Protein AF-A0A8J2J360-F1 (afdb_monomer)

Organism: Fusarium equiseti (NCBI:txid61235)

pLDDT: mean 73.83, std 20.37, range [26.34, 96.44]

Mean predicted aligned error: 12.18 Å

Radius of gyration: 19.78 Å; Cα contacts (8 Å, |Δi|>4): 308; chains: 1; bounding box: 50×40×50 Å

Solvent-accessible surface area (backbone atoms only — not comparable to full-atom values): 12427 Å² total; per-residue (Å²): 142,83,88,83,85,88,77,90,73,90,79,82,87,67,80,89,63,79,78,67,96,49,100,49,62,45,56,53,56,50,52,52,53,38,46,77,72,60,25,67,74,52,58,74,66,55,47,69,50,73,51,62,37,87,78,56,87,65,94,59,81,82,79,71,68,68,82,52,94,93,57,78,53,65,45,65,71,44,71,40,46,34,42,35,40,37,47,60,96,88,36,51,34,38,37,38,42,38,40,32,37,50,38,91,56,62,66,95,85,59,97,69,64,67,54,32,40,32,28,38,39,34,33,49,70,97,86,44,44,24,25,33,73,35,30,20,92,43,93,87,42,34,86,37,70,44,76,35,71,53,57,71,68,61,20,53,50,49,40,52,52,50,52,70,68,36,90,55,40,66,61,53,48,63,74,63,74,50,63,39,72,39,80,46,71,44,98,87,69,51,75,44,85,42,83,45,54,76,82,74,70,83,124

Structure (mmCIF, N/CA/C/O backbone):
data_AF-A0A8J2J360-F1
#
_entry.id   AF-A0A8J2J360-F1
#
loop_
_atom_site.group_PDB
_atom_site.id
_atom_site.type_symbol
_atom_site.label_atom_id
_atom_site.label_alt_id
_atom_site.label_comp_id
_atom_site.label_asym_id
_atom_site.label_entity_id
_atom_site.label_seq_id
_atom_site.pdbx_PDB_ins_code
_atom_site.Cartn_x
_atom_site.Cartn_y
_atom_site.Cartn_z
_atom_site.occupancy
_atom_site.B_iso_or_equiv
_atom_site.auth_seq_id
_atom_site.auth_comp_id
_atom_site.auth_asym_id
_atom_site.auth_atom_id
_atom_site.pdbx_PDB_model_num
ATOM 1 N N . MET A 1 1 ? 22.406 16.915 11.378 1.00 29.05 1 MET A N 1
ATOM 2 C CA . MET A 1 1 ? 21.643 15.993 12.247 1.00 29.05 1 MET A CA 1
ATOM 3 C C . MET A 1 1 ? 20.169 16.151 11.879 1.00 29.05 1 MET A C 1
ATOM 5 O O . MET A 1 1 ? 19.500 17.008 12.433 1.00 29.05 1 MET A O 1
ATOM 9 N N . MET A 1 2 ? 19.713 15.465 10.826 1.00 26.34 2 MET A N 1
ATOM 10 C CA . MET A 1 2 ? 18.365 15.628 10.254 1.00 26.34 2 MET A CA 1
ATOM 11 C C . MET A 1 2 ? 17.656 14.280 10.306 1.00 26.34 2 MET A C 1
ATOM 13 O O . MET A 1 2 ? 18.056 13.348 9.618 1.00 26.34 2 MET A O 1
ATOM 17 N N . GLY A 1 3 ? 16.645 14.191 11.167 1.00 32.62 3 GLY A N 1
ATOM 18 C CA . GLY A 1 3 ? 15.686 13.096 11.188 1.00 32.62 3 GLY A CA 1
ATOM 19 C C . GLY A 1 3 ? 14.498 13.440 10.296 1.00 32.62 3 GLY A C 1
ATOM 20 O O . GLY A 1 3 ? 13.976 14.551 10.366 1.00 32.62 3 GLY A O 1
ATOM 21 N N . LEU A 1 4 ? 14.082 12.488 9.470 1.00 27.95 4 LEU A N 1
ATOM 22 C CA . LEU A 1 4 ? 12.839 12.523 8.706 1.00 27.95 4 LEU A CA 1
ATOM 23 C C . LEU A 1 4 ? 12.210 11.133 8.824 1.00 27.95 4 LEU A C 1
ATOM 25 O O . LEU A 1 4 ? 12.571 10.217 8.094 1.00 27.95 4 LEU A O 1
ATOM 29 N N . LEU A 1 5 ? 11.304 10.974 9.790 1.00 30.45 5 LEU A N 1
ATOM 30 C CA . LEU A 1 5 ? 10.325 9.891 9.785 1.00 30.45 5 LEU A CA 1
ATOM 31 C C . LEU A 1 5 ? 9.073 10.423 9.084 1.00 30.45 5 LEU A C 1
ATOM 33 O O . LEU A 1 5 ? 8.424 11.346 9.579 1.00 30.45 5 LEU A O 1
ATOM 37 N N . ASN A 1 6 ? 8.763 9.855 7.922 1.00 29.20 6 ASN A N 1
ATOM 38 C CA . ASN A 1 6 ? 7.494 10.056 7.234 1.00 29.20 6 ASN A CA 1
ATOM 39 C C . ASN A 1 6 ? 6.465 9.094 7.831 1.00 29.20 6 ASN A C 1
ATOM 41 O O . ASN A 1 6 ? 6.537 7.892 7.596 1.00 29.20 6 ASN A O 1
ATOM 45 N N . TYR A 1 7 ? 5.501 9.632 8.573 1.00 31.44 7 TYR A N 1
ATOM 46 C CA . TYR A 1 7 ? 4.297 8.910 8.970 1.00 31.44 7 TYR A CA 1
ATOM 47 C C . TYR A 1 7 ? 3.115 9.382 8.131 1.00 31.44 7 TYR A C 1
ATOM 49 O O . TYR A 1 7 ? 2.671 10.524 8.249 1.00 31.44 7 TYR A O 1
ATOM 57 N N . LEU A 1 8 ? 2.594 8.495 7.285 1.00 28.11 8 LEU A N 1
ATOM 58 C CA . LEU A 1 8 ? 1.293 8.660 6.643 1.00 28.11 8 LEU A CA 1
ATOM 59 C C . LEU A 1 8 ? 0.196 8.355 7.674 1.00 28.11 8 LEU A C 1
ATOM 61 O O . LEU A 1 8 ? -0.170 7.206 7.900 1.00 28.11 8 LEU A O 1
ATOM 65 N N . LEU A 1 9 ? -0.309 9.410 8.315 1.00 31.25 9 LEU A N 1
ATOM 66 C CA . LEU A 1 9 ? -1.561 9.395 9.072 1.00 31.25 9 LEU A CA 1
ATOM 67 C C . LEU A 1 9 ? -2.745 9.588 8.115 1.00 31.25 9 LEU A C 1
ATOM 69 O O . LEU A 1 9 ? -2.793 10.564 7.363 1.00 31.25 9 LEU A O 1
ATOM 73 N N . PHE A 1 10 ? -3.738 8.703 8.195 1.00 35.97 10 PHE A N 1
ATOM 74 C CA . PHE A 1 10 ? -5.052 8.940 7.602 1.00 35.97 10 PHE A CA 1
ATOM 75 C C . PHE A 1 10 ? -5.803 9.979 8.443 1.00 35.97 10 PHE A C 1
ATOM 77 O O . PHE A 1 10 ? -6.262 9.690 9.546 1.00 35.97 10 PHE A O 1
ATOM 84 N N . PHE A 1 11 ? -5.921 11.204 7.925 1.00 33.16 11 PHE A N 1
ATOM 85 C CA . PHE A 1 11 ? -6.746 12.257 8.514 1.00 33.16 11 PHE A CA 1
ATOM 86 C C . PHE A 1 11 ? -8.138 12.256 7.896 1.00 33.16 11 PHE A C 1
ATOM 88 O O . PHE A 1 11 ? -8.307 12.597 6.727 1.00 33.16 11 PHE A O 1
ATOM 95 N N . VAL A 1 12 ? -9.147 11.953 8.706 1.00 37.75 12 VAL A N 1
ATOM 96 C CA . VAL A 1 12 ? -10.531 12.309 8.393 1.00 37.75 12 VAL A CA 1
ATOM 97 C C . VAL A 1 12 ? -10.707 13.779 8.767 1.00 37.75 12 VAL A C 1
ATOM 99 O O . VAL A 1 12 ? -10.613 14.154 9.936 1.00 37.75 12 VAL A O 1
ATOM 102 N N . VAL A 1 13 ? -10.907 14.640 7.769 1.00 33.97 13 VAL A N 1
ATOM 103 C CA . VAL A 1 13 ? -11.261 16.047 7.994 1.00 33.97 13 VAL A CA 1
ATOM 104 C C . VAL A 1 13 ? -12.760 16.110 8.277 1.00 33.97 13 VAL A C 1
ATOM 106 O O . VAL A 1 13 ? -13.563 16.338 7.379 1.00 33.97 13 VAL A O 1
ATOM 109 N N . GLY A 1 14 ? -13.135 15.879 9.533 1.00 34.47 14 GLY A N 1
ATOM 110 C CA . GLY A 1 14 ? -14.452 16.244 10.047 1.00 34.47 14 GLY A CA 1
ATOM 111 C C . GLY A 1 14 ? -14.451 17.719 10.446 1.00 34.47 14 GLY A C 1
ATOM 112 O O . GLY A 1 14 ? -13.576 18.164 11.195 1.00 34.47 14 GLY A O 1
ATOM 113 N N . LEU A 1 15 ? -15.412 18.498 9.941 1.00 36.06 15 LEU A N 1
ATOM 114 C CA . LEU A 1 15 ? -15.794 19.766 10.566 1.00 36.06 15 LEU A CA 1
ATOM 115 C C . LEU A 1 15 ? -16.039 19.487 12.053 1.00 36.06 15 LEU A C 1
ATOM 117 O O . LEU A 1 15 ? -16.758 18.551 12.376 1.00 36.06 15 LEU A O 1
ATOM 121 N N . SER A 1 16 ? -15.422 20.278 12.934 1.00 36.62 16 SER A N 1
ATOM 122 C CA . SER A 1 16 ? -15.566 20.184 14.391 1.00 36.62 16 SER A CA 1
ATOM 123 C C . SER A 1 16 ? -17.023 20.409 14.808 1.00 36.62 16 SER A C 1
ATOM 125 O O . SER A 1 16 ? -17.387 21.494 15.261 1.00 36.62 16 SER A O 1
ATOM 127 N N . GLN A 1 17 ? -17.866 19.396 14.666 1.00 39.78 17 GLN A N 1
ATOM 128 C CA . GLN A 1 17 ? -19.087 19.289 15.439 1.00 39.78 17 GLN A CA 1
ATOM 129 C C . GLN A 1 17 ? -18.701 18.670 16.776 1.00 39.78 17 GLN A C 1
ATOM 131 O O . GLN A 1 17 ? -17.919 17.721 16.833 1.00 39.78 17 GLN A O 1
ATOM 136 N N . ALA A 1 18 ? -19.163 19.285 17.864 1.00 40.31 18 ALA A N 1
ATOM 137 C CA . ALA A 1 18 ? -18.935 18.769 19.202 1.00 40.31 18 ALA A CA 1
ATOM 138 C C . ALA A 1 18 ? -19.378 17.302 19.230 1.00 40.31 18 ALA A C 1
ATOM 140 O O . ALA A 1 18 ? -20.548 17.026 18.977 1.00 40.31 18 ALA A O 1
ATOM 141 N N . ILE A 1 19 ? -18.439 16.385 19.495 1.00 48.62 19 ILE A N 1
ATOM 142 C CA . ILE A 1 19 ? -18.747 14.965 19.670 1.00 48.62 19 ILE A CA 1
ATOM 143 C C . ILE A 1 19 ? -19.761 14.918 20.822 1.00 48.62 19 ILE A C 1
ATOM 145 O O . ILE A 1 19 ? -19.393 15.284 21.945 1.00 48.62 19 ILE A O 1
ATOM 149 N N . PRO A 1 20 ? -21.039 14.576 20.572 1.00 43.34 20 PRO A N 1
ATOM 150 C CA . PRO A 1 20 ? -22.030 14.498 21.637 1.00 43.34 20 PRO A CA 1
ATOM 151 C C . PRO A 1 20 ? -21.520 13.492 22.666 1.00 43.34 20 PRO A C 1
ATOM 153 O O . PRO A 1 20 ? -20.870 12.532 22.267 1.00 43.34 20 PRO A O 1
ATOM 156 N N . ASN A 1 21 ? -21.767 13.734 23.962 1.00 46.56 21 ASN A N 1
ATOM 157 C CA . ASN A 1 21 ? -21.312 12.907 25.091 1.00 46.56 21 ASN A CA 1
ATOM 158 C C . ASN A 1 21 ? -21.458 11.400 24.801 1.00 46.56 21 ASN A C 1
ATOM 160 O O . ASN A 1 21 ? -22.480 10.786 25.103 1.00 46.56 21 ASN A O 1
ATOM 164 N N . ALA A 1 22 ? -20.424 10.815 24.206 1.00 53.91 22 ALA A N 1
ATOM 165 C CA . ALA A 1 22 ? -20.366 9.418 23.841 1.00 53.91 22 ALA A CA 1
ATOM 166 C C . ALA A 1 22 ? -19.619 8.703 24.960 1.00 53.91 22 ALA A C 1
ATOM 168 O O . ALA A 1 22 ? -18.540 9.136 25.368 1.00 53.91 22 ALA A O 1
ATOM 169 N N . SER A 1 23 ? -20.174 7.590 25.441 1.00 63.59 23 SER A N 1
ATOM 170 C CA . SER A 1 23 ? -19.530 6.735 26.447 1.00 63.59 23 SER A CA 1
ATOM 171 C C . SER A 1 23 ? -18.140 6.250 26.010 1.00 63.59 23 SER A C 1
ATOM 173 O O . SER A 1 23 ? -17.303 5.956 26.859 1.00 63.59 23 SER A O 1
ATOM 175 N N . ASN A 1 24 ? -17.871 6.229 24.698 1.00 77.12 24 ASN A N 1
ATOM 176 C CA . ASN A 1 24 ? -16.545 6.055 24.115 1.00 77.12 24 ASN A CA 1
ATOM 177 C C . ASN A 1 24 ? -16.341 7.030 22.930 1.00 77.12 24 ASN A C 1
ATOM 179 O O . ASN A 1 24 ? -16.804 6.757 21.818 1.00 77.12 24 ASN A O 1
ATOM 183 N N . PRO A 1 25 ? -15.636 8.159 23.124 1.00 81.75 25 PRO A N 1
ATOM 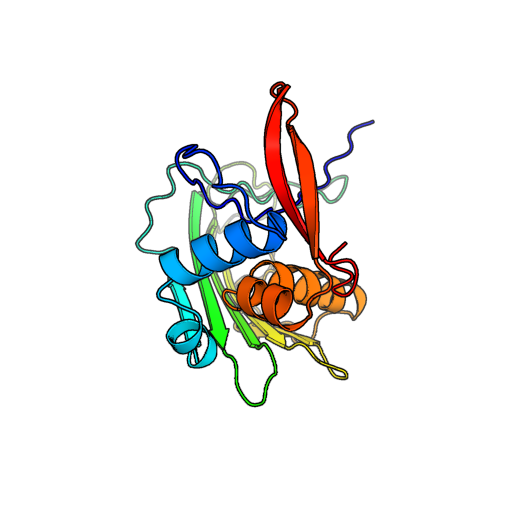184 C CA . PRO A 1 25 ? -15.433 9.153 22.070 1.00 81.75 25 PRO A CA 1
ATOM 185 C C . PRO A 1 25 ? -14.501 8.663 20.946 1.00 81.75 25 PRO A C 1
ATOM 187 O O . PRO A 1 25 ? -14.582 9.178 19.835 1.00 81.75 25 PRO A O 1
ATOM 190 N N . ALA A 1 26 ? -13.654 7.651 21.183 1.00 84.69 26 ALA A N 1
ATOM 191 C CA . ALA A 1 26 ? -12.834 7.040 20.130 1.00 84.69 26 ALA A CA 1
ATOM 192 C C . ALA A 1 26 ? -13.703 6.259 19.138 1.00 84.69 26 ALA A C 1
ATOM 194 O O . ALA A 1 26 ? -13.542 6.377 17.924 1.00 84.69 26 ALA A O 1
ATOM 195 N N . LYS A 1 27 ? -14.661 5.503 19.678 1.00 87.12 27 LYS A N 1
ATOM 196 C CA . LYS A 1 27 ? -15.612 4.719 18.894 1.00 87.12 27 LYS A CA 1
ATOM 197 C C . LYS A 1 27 ? -16.493 5.616 18.030 1.00 87.12 27 LYS A C 1
ATOM 199 O O . LYS A 1 27 ? -16.626 5.352 16.844 1.00 87.12 27 LYS A O 1
ATOM 204 N N . ALA A 1 28 ? -17.003 6.713 18.594 1.00 86.94 28 ALA A N 1
ATOM 205 C CA . ALA A 1 28 ? -17.822 7.671 17.852 1.00 86.94 28 ALA A CA 1
ATOM 206 C C . ALA A 1 28 ? -17.090 8.239 16.620 1.00 86.94 28 ALA A C 1
ATOM 208 O O . ALA A 1 28 ? -17.656 8.273 15.532 1.00 86.94 28 ALA A O 1
ATOM 209 N N . VAL A 1 29 ? -15.812 8.613 16.768 1.00 87.44 29 VAL A N 1
ATOM 210 C CA . VAL A 1 29 ? -14.986 9.115 15.653 1.00 87.44 29 VAL A CA 1
ATOM 211 C C . VAL A 1 29 ? -14.748 8.037 14.589 1.00 87.44 29 VAL A C 1
ATOM 213 O O . VAL A 1 29 ? -14.804 8.331 13.396 1.00 87.44 29 VAL A O 1
ATOM 216 N N . LEU A 1 30 ? -14.493 6.788 14.996 1.00 87.69 30 LEU A N 1
ATOM 217 C CA . LEU A 1 30 ? -14.336 5.668 14.060 1.00 87.69 30 LEU A CA 1
ATOM 218 C C . LEU A 1 30 ? -15.625 5.365 13.296 1.00 87.69 30 LEU A C 1
ATOM 220 O O . LEU A 1 30 ? -15.587 5.190 12.081 1.00 87.69 30 LEU A O 1
ATOM 224 N N . GLU A 1 31 ? -16.759 5.313 13.991 1.00 89.25 31 GLU A N 1
ATOM 225 C CA . GLU A 1 31 ? -18.065 5.060 13.383 1.00 89.25 31 GLU A CA 1
ATOM 226 C C . GLU A 1 31 ? -18.447 6.178 12.411 1.00 89.25 31 GLU A C 1
ATOM 228 O O . GLU A 1 31 ? -18.894 5.892 11.303 1.00 89.25 31 GLU A O 1
ATOM 233 N N . GLU A 1 32 ? -18.207 7.442 12.767 1.00 88.19 32 GLU A N 1
ATOM 234 C CA . GLU A 1 32 ? -18.415 8.581 11.869 1.00 88.19 32 GLU A CA 1
ATOM 235 C C . GLU A 1 32 ? -17.552 8.467 10.605 1.00 88.19 32 GLU A C 1
ATOM 237 O O . GLU A 1 32 ? -18.063 8.606 9.492 1.00 88.19 32 GLU A O 1
ATOM 242 N N . ALA A 1 33 ? -16.265 8.140 10.755 1.00 85.81 33 ALA A N 1
ATOM 243 C CA . ALA A 1 33 ? -15.356 7.937 9.632 1.00 85.81 33 ALA A CA 1
ATOM 244 C C . ALA A 1 33 ? -15.798 6.783 8.719 1.00 85.81 33 ALA A C 1
ATOM 246 O O . ALA A 1 33 ? -15.812 6.925 7.498 1.00 85.81 33 ALA A O 1
ATOM 247 N N . ILE A 1 34 ? -16.190 5.647 9.297 1.00 89.19 34 ILE A N 1
ATOM 248 C CA . ILE A 1 34 ? -16.667 4.479 8.547 1.00 89.19 34 ILE A CA 1
ATOM 249 C C . ILE A 1 34 ? -17.980 4.799 7.829 1.00 89.19 34 ILE A C 1
ATOM 251 O O . ILE A 1 34 ? -18.140 4.449 6.660 1.00 89.19 34 ILE A O 1
ATOM 255 N N . ASN A 1 35 ? -18.897 5.512 8.482 1.00 89.38 35 ASN A N 1
ATOM 256 C CA . ASN A 1 35 ? -20.145 5.962 7.869 1.00 89.38 35 ASN A CA 1
ATOM 257 C C . ASN A 1 35 ? -19.886 6.915 6.696 1.00 89.38 35 ASN A C 1
ATOM 259 O O . ASN A 1 35 ? -20.502 6.757 5.642 1.00 89.38 35 ASN A O 1
ATOM 263 N N . ALA A 1 36 ? -18.929 7.839 6.826 1.00 87.06 36 ALA A N 1
ATOM 264 C CA . ALA A 1 36 ? -18.522 8.733 5.741 1.00 87.06 36 ALA A CA 1
ATOM 265 C C . ALA A 1 36 ? -17.923 7.986 4.533 1.00 87.06 36 ALA A C 1
ATOM 267 O O . ALA A 1 36 ? -18.022 8.462 3.404 1.00 87.06 36 ALA A O 1
ATOM 268 N N . LEU A 1 37 ? -17.340 6.804 4.753 1.00 84.19 37 LEU A N 1
ATOM 269 C CA . LEU A 1 37 ? -16.805 5.929 3.705 1.00 84.19 37 LEU A CA 1
ATOM 270 C C . LEU A 1 37 ? -17.852 4.968 3.105 1.00 84.19 37 LEU A C 1
ATOM 272 O O . LEU A 1 37 ? -17.506 4.141 2.264 1.00 84.19 37 LEU A O 1
ATOM 276 N N . GLY A 1 38 ? -19.124 5.079 3.498 1.00 85.62 38 GLY A N 1
ATOM 277 C CA . GLY A 1 38 ? -20.220 4.250 2.981 1.00 85.62 38 GLY A CA 1
ATOM 278 C C . GLY A 1 38 ? -20.735 3.184 3.953 1.00 85.62 38 GLY A C 1
ATOM 279 O O . GLY A 1 38 ? -21.574 2.371 3.566 1.00 85.62 38 GLY A O 1
ATOM 280 N N . GLY A 1 39 ? -20.274 3.194 5.207 1.00 87.62 39 GLY A N 1
ATOM 281 C CA . GLY A 1 39 ? -20.759 2.334 6.287 1.00 87.62 39 GLY A CA 1
ATOM 282 C C . GLY A 1 39 ? -20.055 0.978 6.380 1.00 87.62 39 GLY A C 1
ATOM 283 O O . GLY A 1 39 ? -19.480 0.472 5.416 1.00 87.62 39 GLY A O 1
ATOM 284 N N . ALA A 1 40 ? -20.120 0.362 7.564 1.00 84.81 40 ALA A N 1
ATOM 285 C CA . ALA A 1 40 ? -19.377 -0.862 7.880 1.00 84.81 40 ALA A CA 1
ATOM 286 C C . ALA A 1 40 ? -19.742 -2.054 6.977 1.00 84.81 40 ALA A C 1
ATOM 288 O O . ALA A 1 40 ? -18.867 -2.834 6.606 1.00 84.81 40 ALA A O 1
ATOM 289 N N . SER A 1 41 ? -21.013 -2.176 6.580 1.00 84.81 41 SER A N 1
ATOM 290 C CA . SER A 1 41 ? -21.474 -3.225 5.663 1.00 84.81 41 SER A CA 1
ATOM 291 C C . SER A 1 41 ? -20.857 -3.087 4.273 1.00 84.81 41 SER A C 1
ATOM 293 O O . SER A 1 41 ? -20.465 -4.085 3.677 1.00 84.81 41 SER A O 1
ATOM 295 N N . THR A 1 42 ? -20.736 -1.864 3.757 1.00 85.56 42 THR A N 1
ATOM 296 C CA . THR A 1 42 ? -20.098 -1.608 2.463 1.00 85.56 42 THR A CA 1
ATOM 297 C C . THR A 1 42 ? -18.608 -1.895 2.549 1.00 85.56 42 THR A C 1
ATOM 299 O O . THR A 1 42 ? -18.099 -2.644 1.722 1.00 85.56 42 THR A O 1
ATOM 302 N N . LEU A 1 43 ? -17.922 -1.377 3.579 1.00 83.75 43 LEU A N 1
ATOM 303 C CA . LEU A 1 43 ? -16.486 -1.608 3.764 1.00 83.75 43 LEU A CA 1
ATOM 304 C C . LEU A 1 43 ? -16.157 -3.095 3.929 1.00 83.75 43 LEU A C 1
ATOM 306 O O . LEU A 1 43 ? -15.199 -3.568 3.332 1.00 83.75 43 LEU A O 1
ATOM 310 N N . GLY A 1 44 ? -16.955 -3.844 4.692 1.00 79.88 44 GLY A N 1
ATOM 311 C CA . GLY A 1 44 ? -16.746 -5.281 4.895 1.00 79.88 44 GLY A CA 1
ATOM 312 C C . GLY A 1 44 ? -16.899 -6.131 3.628 1.00 79.88 44 GLY A C 1
ATOM 313 O O . GLY A 1 44 ? -16.406 -7.252 3.602 1.00 79.88 44 GLY A O 1
ATOM 314 N N . ASN A 1 45 ? -17.544 -5.601 2.585 1.00 85.75 45 ASN A N 1
ATOM 315 C CA . ASN A 1 45 ? -17.787 -6.296 1.319 1.00 85.75 45 ASN A CA 1
ATOM 316 C C . ASN A 1 45 ? -16.867 -5.831 0.179 1.00 85.75 45 ASN A C 1
ATOM 318 O O . ASN A 1 45 ? -17.021 -6.283 -0.957 1.00 85.75 45 ASN A O 1
ATOM 322 N N . ILE A 1 46 ? -15.932 -4.916 0.446 1.00 87.00 46 ILE A N 1
ATOM 323 C CA . ILE A 1 46 ? -14.956 -4.477 -0.551 1.00 87.00 46 ILE A CA 1
ATOM 324 C C . ILE A 1 46 ? -14.019 -5.643 -0.866 1.00 87.00 46 ILE A C 1
ATOM 326 O O . ILE A 1 46 ? -13.288 -6.111 0.003 1.00 87.00 46 ILE A O 1
ATOM 330 N N . GLN A 1 47 ? -14.013 -6.062 -2.129 1.00 89.12 47 GLN A N 1
ATOM 331 C CA . GLN A 1 47 ? -13.068 -7.058 -2.637 1.00 89.12 47 GLN A CA 1
ATOM 332 C C . GLN A 1 47 ? -11.824 -6.389 -3.208 1.00 89.12 47 GLN A C 1
ATOM 334 O O . GLN A 1 47 ? -10.719 -6.793 -2.872 1.00 89.12 47 GLN A O 1
ATOM 339 N N . ASP A 1 48 ? -12.001 -5.312 -3.979 1.00 89.88 48 ASP A N 1
ATOM 340 C CA . ASP A 1 48 ? -10.900 -4.600 -4.620 1.00 89.88 48 ASP A CA 1
ATOM 341 C C . ASP A 1 48 ? -11.091 -3.079 -4.567 1.00 89.88 48 ASP A C 1
ATOM 343 O O . ASP A 1 48 ? -12.205 -2.561 -4.683 1.00 89.88 48 ASP A O 1
ATOM 347 N N . VAL A 1 49 ? -9.986 -2.340 -4.441 1.00 89.25 49 VAL A N 1
ATOM 348 C CA . VAL A 1 49 ? -9.956 -0.869 -4.508 1.00 89.25 49 VAL A CA 1
ATOM 349 C C . VAL A 1 49 ? -8.764 -0.422 -5.331 1.00 89.25 49 VAL A C 1
ATOM 351 O O . VAL A 1 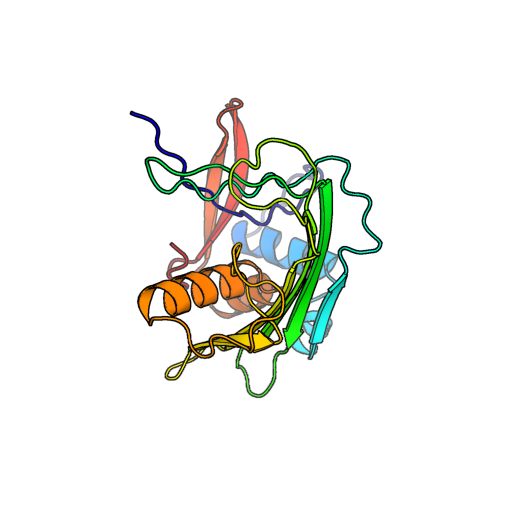49 ? -7.630 -0.717 -4.976 1.00 89.25 49 VAL A O 1
ATOM 354 N N . THR A 1 50 ? -8.991 0.374 -6.376 1.00 88.44 50 THR A N 1
ATOM 355 C CA . THR A 1 50 ? -7.901 0.984 -7.151 1.00 88.44 50 THR A CA 1
ATOM 356 C C . THR A 1 50 ? -7.890 2.501 -7.011 1.00 88.44 50 THR A C 1
ATOM 358 O O . THR A 1 50 ? -8.784 3.197 -7.494 1.00 88.44 50 THR A O 1
ATOM 361 N N . TYR A 1 51 ? -6.804 3.034 -6.459 1.00 84.62 51 TYR A N 1
ATOM 362 C CA . TYR A 1 51 ? -6.459 4.447 -6.536 1.00 84.62 51 TYR A CA 1
ATOM 363 C C . TYR A 1 51 ? -5.727 4.720 -7.851 1.00 84.62 51 TYR A C 1
ATOM 365 O O . TYR A 1 51 ? -4.598 4.271 -8.050 1.00 84.62 51 TYR A O 1
ATOM 373 N N . ARG A 1 52 ? -6.364 5.461 -8.765 1.00 81.62 52 ARG A N 1
ATOM 374 C CA . ARG A 1 52 ? -5.782 5.805 -10.072 1.00 81.62 52 ARG A CA 1
ATOM 375 C C . ARG A 1 52 ? -5.120 7.179 -10.040 1.00 81.62 52 ARG A C 1
ATOM 377 O O . ARG A 1 52 ? -5.812 8.195 -9.996 1.00 81.62 52 ARG A O 1
ATOM 384 N N . GLY A 1 53 ? -3.792 7.221 -10.141 1.00 68.19 53 GLY A N 1
ATOM 385 C CA . GLY A 1 53 ? -3.037 8.476 -10.183 1.00 68.19 53 GLY A CA 1
ATOM 386 C C . GLY A 1 53 ? -3.272 9.288 -11.459 1.00 68.19 53 GLY A C 1
ATOM 387 O O . GLY A 1 53 ? -3.227 10.511 -11.415 1.00 68.19 53 GLY A O 1
ATOM 388 N N . ALA A 1 54 ? -3.609 8.630 -12.576 1.00 62.66 54 ALA A N 1
ATOM 389 C CA . ALA A 1 54 ? -3.728 9.256 -13.901 1.00 62.66 54 ALA A CA 1
ATOM 390 C C . ALA A 1 54 ? -4.804 10.358 -14.012 1.00 62.66 54 ALA A C 1
ATOM 392 O O . ALA A 1 54 ? -4.802 11.118 -14.975 1.00 62.66 54 ALA A O 1
ATOM 393 N N . LYS A 1 55 ? -5.758 10.416 -13.071 1.00 53.84 55 LYS A N 1
ATOM 394 C CA . LYS A 1 55 ? -6.911 11.336 -13.111 1.00 53.84 55 LYS A CA 1
ATOM 395 C C . LYS A 1 55 ? -6.939 12.347 -11.964 1.00 53.84 55 LYS A C 1
ATOM 397 O O . LYS A 1 55 ? -7.798 13.224 -11.958 1.00 53.84 55 LYS A O 1
ATOM 402 N N . ILE A 1 56 ? -6.022 12.240 -11.002 1.00 47.47 56 ILE A N 1
ATOM 403 C CA . ILE A 1 56 ? -5.912 13.190 -9.895 1.00 47.47 56 ILE A CA 1
ATOM 404 C C . ILE A 1 56 ? -4.763 14.127 -10.245 1.00 47.47 56 ILE A C 1
ATOM 406 O O . ILE A 1 56 ? -3.598 13.752 -10.136 1.00 47.47 56 ILE A O 1
ATOM 410 N N . TYR A 1 57 ? -5.093 15.341 -10.685 1.00 35.59 57 TYR A N 1
ATOM 411 C CA . TYR A 1 57 ? -4.116 16.408 -10.877 1.00 35.59 57 TYR A CA 1
ATOM 412 C C . TYR A 1 57 ? -3.376 16.650 -9.553 1.00 35.59 57 TYR A C 1
ATOM 414 O O . TYR A 1 57 ? -3.894 17.295 -8.641 1.00 35.59 57 TYR A O 1
ATOM 422 N N . ARG A 1 58 ? -2.168 16.096 -9.412 1.00 45.44 58 ARG A N 1
ATOM 423 C CA . ARG A 1 58 ? -1.260 16.431 -8.315 1.00 45.44 58 ARG A CA 1
ATOM 424 C C . ARG A 1 58 ? -0.419 17.614 -8.774 1.00 45.44 58 ARG A C 1
ATOM 426 O O . ARG A 1 58 ? 0.485 17.465 -9.583 1.00 45.44 58 ARG A O 1
ATOM 433 N N . SER A 1 59 ? -0.716 18.794 -8.233 1.00 32.25 59 SER A N 1
ATOM 434 C CA . SER A 1 59 ? 0.002 20.049 -8.507 1.00 32.25 59 SER A CA 1
ATOM 435 C C . SER A 1 59 ? 1.433 20.090 -7.955 1.00 32.25 59 SER A C 1
ATOM 437 O O . SER A 1 59 ? 2.130 21.091 -8.112 1.00 32.25 59 SER A O 1
ATOM 439 N N . ARG A 1 60 ? 1.874 19.024 -7.277 1.00 35.62 60 ARG A N 1
ATOM 440 C CA . ARG A 1 60 ? 3.227 18.872 -6.745 1.00 35.62 60 ARG A CA 1
ATOM 441 C C . ARG A 1 60 ? 3.764 17.509 -7.152 1.00 35.62 60 ARG A C 1
ATOM 443 O O . ARG A 1 60 ? 3.160 16.485 -6.833 1.00 35.62 60 ARG A O 1
ATOM 450 N N . SER A 1 61 ? 4.896 17.521 -7.847 1.00 39.75 61 SER A N 1
ATOM 451 C CA . SER A 1 61 ? 5.720 16.344 -8.082 1.00 39.75 61 SER A CA 1
ATOM 452 C C . SER A 1 61 ? 6.096 15.731 -6.735 1.00 39.75 61 SER A C 1
ATOM 454 O O . SER A 1 61 ? 6.553 16.420 -5.822 1.00 39.75 61 SER A O 1
ATOM 456 N N . THR A 1 62 ? 5.888 14.426 -6.588 1.00 43.34 62 THR A N 1
ATOM 457 C CA . THR A 1 62 ? 6.535 13.676 -5.515 1.00 43.34 62 THR A CA 1
ATOM 458 C C . THR A 1 62 ? 7.987 13.534 -5.952 1.00 43.34 62 THR A C 1
ATOM 460 O O . THR A 1 62 ? 8.307 12.688 -6.779 1.00 43.34 62 THR A O 1
ATOM 463 N N . GLY A 1 63 ? 8.852 14.444 -5.499 1.00 40.62 63 GLY A N 1
ATOM 464 C CA . GLY A 1 63 ? 10.291 14.237 -5.599 1.00 40.62 63 GLY A CA 1
ATOM 465 C C . GLY A 1 63 ? 10.643 13.048 -4.714 1.00 40.62 63 GLY A C 1
ATOM 466 O O . GLY A 1 63 ? 10.814 13.213 -3.510 1.00 40.62 63 GLY A O 1
ATOM 467 N N . GLU A 1 64 ? 10.656 11.846 -5.283 1.00 40.66 64 GLU A N 1
ATOM 468 C CA . GLU A 1 64 ? 11.149 10.652 -4.602 1.00 40.66 64 GLU A CA 1
ATOM 469 C C . GLU A 1 64 ? 12.677 10.668 -4.737 1.00 40.66 64 GLU A C 1
ATOM 471 O O . GLU A 1 64 ? 13.253 10.164 -5.697 1.00 40.66 64 GLU A O 1
ATOM 476 N N . SER A 1 65 ? 13.336 11.367 -3.813 1.00 38.34 65 SER A N 1
ATOM 477 C CA . SER A 1 65 ? 14.795 11.399 -3.746 1.00 38.34 65 SER A CA 1
ATOM 478 C C . SER A 1 65 ? 15.291 10.137 -3.044 1.00 38.34 65 SER A C 1
ATOM 480 O O . SER A 1 65 ? 15.157 10.009 -1.827 1.00 38.34 65 SER A O 1
ATOM 482 N N . PHE A 1 66 ? 15.894 9.213 -3.791 1.00 35.16 66 PHE A N 1
ATOM 483 C CA . PHE A 1 66 ? 16.663 8.114 -3.211 1.00 35.16 66 PHE A CA 1
ATOM 484 C C . PHE A 1 66 ? 18.070 8.617 -2.878 1.00 35.16 66 PHE A C 1
ATOM 486 O O . PHE A 1 66 ? 18.950 8.651 -3.733 1.00 35.16 66 PHE A O 1
ATOM 493 N N . ALA A 1 67 ? 18.288 9.030 -1.628 1.00 31.45 67 ALA A N 1
ATOM 494 C CA . ALA A 1 67 ? 19.604 9.456 -1.168 1.00 31.45 67 ALA A CA 1
ATOM 495 C C . ALA A 1 67 ? 20.462 8.240 -0.780 1.00 31.45 67 ALA A C 1
ATOM 497 O O . ALA A 1 67 ? 20.456 7.799 0.368 1.00 31.45 67 ALA A O 1
ATOM 498 N N . LEU A 1 68 ? 21.234 7.717 -1.731 1.00 32.22 68 LEU A N 1
ATOM 499 C CA . LEU A 1 68 ? 22.451 6.963 -1.430 1.00 32.22 68 LEU A CA 1
ATOM 500 C C . LEU A 1 68 ? 23.586 7.990 -1.354 1.00 32.22 68 LEU A C 1
ATOM 502 O O . LEU A 1 68 ? 23.822 8.737 -2.300 1.00 32.22 68 LEU A O 1
ATOM 506 N N . THR A 1 69 ? 24.251 8.098 -0.204 1.00 32.81 69 THR A N 1
ATOM 507 C CA . THR A 1 69 ? 25.390 9.008 -0.004 1.00 32.81 69 THR A CA 1
ATOM 508 C C . THR A 1 69 ? 26.385 8.898 -1.162 1.00 32.81 69 THR A C 1
ATOM 510 O O . THR A 1 69 ? 27.027 7.864 -1.317 1.00 32.81 69 THR A O 1
ATOM 513 N N . GLY A 1 70 ? 26.514 9.969 -1.954 1.00 41.50 70 GLY A N 1
ATOM 514 C CA . GLY A 1 70 ? 27.500 10.076 -3.034 1.00 41.50 70 GLY A CA 1
ATOM 515 C C . GLY A 1 70 ? 27.021 9.748 -4.454 1.00 41.50 70 GLY A C 1
ATOM 516 O O . GLY A 1 70 ? 27.871 9.667 -5.334 1.00 41.50 70 GLY A O 1
ATOM 517 N N . VAL A 1 71 ? 25.716 9.585 -4.709 1.00 43.53 71 VAL A N 1
ATOM 518 C CA . VAL A 1 71 ? 25.178 9.399 -6.075 1.00 43.53 71 VAL A CA 1
ATOM 519 C C . VAL A 1 71 ? 24.031 10.354 -6.407 1.00 43.53 71 VAL A C 1
ATOM 521 O O . VAL A 1 71 ? 23.308 10.826 -5.530 1.00 43.53 71 VAL A O 1
ATOM 524 N N . ASP A 1 72 ? 23.918 10.651 -7.702 1.00 47.91 72 ASP A N 1
ATOM 525 C CA . ASP A 1 72 ? 22.995 11.612 -8.308 1.00 47.91 72 ASP A CA 1
ATOM 526 C C . ASP A 1 72 ? 21.521 11.315 -7.985 1.00 47.91 72 ASP A C 1
ATOM 528 O O . ASP A 1 72 ? 21.053 10.183 -8.110 1.00 47.91 72 ASP A O 1
ATOM 532 N N . ASN A 1 73 ? 20.759 12.355 -7.630 1.00 49.75 73 ASN A N 1
ATOM 533 C CA . ASN A 1 73 ? 19.309 12.261 -7.456 1.00 49.75 73 ASN A CA 1
ATOM 534 C C . ASN A 1 73 ? 18.618 12.392 -8.820 1.00 49.75 73 ASN A C 1
ATOM 536 O O . ASN A 1 73 ? 18.646 13.465 -9.421 1.00 49.75 73 ASN A O 1
ATOM 540 N N . SER A 1 74 ? 17.962 11.331 -9.295 1.00 53.84 74 SER A N 1
ATOM 541 C CA . SER A 1 74 ? 17.150 11.406 -10.515 1.00 53.84 74 SER A CA 1
ATOM 542 C C . SER A 1 74 ? 15.778 12.015 -10.219 1.00 53.84 74 SER A C 1
ATOM 544 O O . SER A 1 74 ? 15.097 11.599 -9.284 1.00 53.84 74 SER A O 1
ATOM 546 N N . VAL A 1 75 ? 15.358 12.997 -11.023 1.00 61.25 75 VAL A N 1
ATOM 547 C CA . VAL A 1 75 ? 14.034 13.625 -10.919 1.00 61.25 75 VAL A CA 1
ATOM 548 C C . VAL A 1 75 ? 13.169 13.205 -12.108 1.00 61.25 75 VAL A C 1
ATOM 550 O O . VAL A 1 75 ? 13.493 13.467 -13.269 1.00 61.25 75 VAL A O 1
ATOM 553 N N . SER A 1 76 ? 12.027 12.579 -11.822 1.00 63.22 76 SER A N 1
ATOM 554 C CA . SER A 1 76 ? 11.005 12.297 -12.833 1.00 63.22 76 SER A CA 1
ATOM 555 C C . SER A 1 76 ? 10.234 13.578 -13.171 1.00 63.22 76 SER A C 1
ATOM 557 O O . SER A 1 76 ? 9.742 14.269 -12.279 1.00 63.22 76 SER A O 1
ATOM 559 N N . SER A 1 77 ? 10.142 13.913 -14.462 1.00 66.44 77 SER A N 1
ATOM 560 C CA . SER A 1 77 ? 9.402 15.089 -14.945 1.00 66.44 77 SER A CA 1
ATOM 561 C C . SER A 1 77 ? 7.897 14.840 -15.013 1.00 66.44 77 SER A C 1
ATOM 563 O O . SER A 1 77 ? 7.110 15.762 -14.809 1.00 66.44 77 SER A O 1
ATOM 565 N N . VAL A 1 78 ? 7.499 13.596 -15.283 1.00 73.81 78 VAL A N 1
ATOM 566 C CA . VAL A 1 78 ? 6.109 13.137 -15.302 1.00 73.81 78 VAL A CA 1
ATOM 567 C C . VAL A 1 78 ? 6.077 11.724 -14.747 1.00 73.81 78 VAL A C 1
ATOM 569 O O . VAL A 1 78 ? 6.880 10.888 -15.146 1.00 73.81 78 VAL A O 1
ATOM 572 N N . GLY A 1 79 ? 5.126 11.433 -13.868 1.00 74.00 79 GLY A N 1
ATOM 573 C CA . GLY A 1 79 ? 4.908 10.075 -13.398 1.00 74.00 79 GLY A CA 1
ATOM 574 C C . GLY A 1 79 ? 3.448 9.809 -13.087 1.00 74.00 79 GLY A C 1
ATOM 575 O O . GLY A 1 79 ? 2.698 10.717 -12.720 1.00 74.00 79 GLY A O 1
ATOM 576 N N . VAL A 1 80 ? 3.050 8.552 -13.224 1.00 81.12 80 VAL A N 1
ATOM 577 C CA . VAL A 1 80 ? 1.752 8.054 -12.784 1.00 81.12 80 VAL A CA 1
ATOM 578 C C . VAL A 1 80 ? 1.957 6.813 -11.933 1.00 81.12 80 VAL A C 1
ATOM 580 O O . VAL A 1 80 ? 2.792 5.966 -12.232 1.00 81.12 80 VAL A O 1
ATOM 583 N N . GLN A 1 81 ? 1.174 6.723 -10.863 1.00 83.19 81 GLN A N 1
ATOM 584 C CA . GLN A 1 81 ? 1.134 5.561 -9.995 1.00 83.19 81 GLN A CA 1
ATOM 585 C C . GLN A 1 81 ? -0.317 5.145 -9.787 1.00 83.19 81 GLN A C 1
ATOM 587 O O . GLN A 1 81 ? -1.151 5.964 -9.388 1.00 83.19 81 GLN A O 1
ATOM 592 N N . ASN A 1 82 ? -0.606 3.874 -10.036 1.00 87.56 82 ASN A N 1
ATOM 593 C CA . ASN A 1 82 ? -1.864 3.246 -9.667 1.00 87.56 82 ASN A CA 1
ATOM 594 C C . ASN A 1 82 ? -1.597 2.280 -8.518 1.00 87.56 82 ASN A C 1
ATOM 596 O O . ASN A 1 82 ? -0.638 1.516 -8.563 1.00 87.56 82 ASN A O 1
ATOM 600 N N . VAL A 1 83 ? -2.432 2.331 -7.485 1.00 89.19 83 VAL A N 1
ATOM 601 C CA . VAL A 1 83 ? -2.345 1.424 -6.338 1.00 89.19 83 VAL A CA 1
ATOM 602 C C . VAL A 1 83 ? -3.651 0.662 -6.254 1.00 89.19 83 VAL A C 1
ATOM 604 O O . VAL A 1 83 ? -4.697 1.267 -6.028 1.00 89.19 83 VAL A O 1
ATOM 607 N N . THR A 1 84 ? -3.587 -0.647 -6.444 1.00 92.81 84 THR A N 1
ATOM 608 C CA . THR A 1 84 ? -4.726 -1.553 -6.329 1.00 92.81 84 THR A CA 1
ATOM 609 C C . THR A 1 84 ? -4.565 -2.401 -5.085 1.00 92.81 84 THR A C 1
ATOM 611 O O . THR A 1 84 ? -3.508 -2.980 -4.869 1.00 92.81 84 THR A O 1
ATOM 614 N N . PHE A 1 85 ? -5.614 -2.471 -4.284 1.00 93.50 85 PHE A N 1
ATOM 615 C CA . PHE A 1 85 ? -5.760 -3.387 -3.170 1.00 93.50 85 PHE A CA 1
ATOM 616 C C . PHE A 1 85 ? -6.762 -4.461 -3.549 1.00 93.50 85 PHE A C 1
ATOM 618 O O . PHE A 1 85 ? -7.750 -4.154 -4.215 1.00 93.50 85 PHE A O 1
ATOM 625 N N . SER A 1 86 ? -6.506 -5.673 -3.085 1.00 93.81 86 SER A N 1
ATOM 626 C CA . SER A 1 86 ? -7.389 -6.820 -3.185 1.00 93.81 86 SER A CA 1
ATOM 627 C C . SER A 1 86 ? -7.435 -7.530 -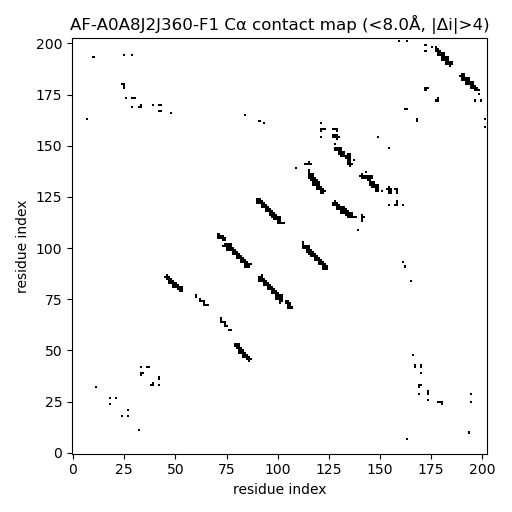1.834 1.00 93.81 86 SER A C 1
ATOM 629 O O . SER A 1 86 ? -6.417 -7.616 -1.140 1.00 93.81 86 SER A O 1
ATOM 631 N N . PHE A 1 87 ? -8.622 -7.984 -1.444 1.00 90.12 87 PHE A N 1
ATOM 632 C CA . PHE A 1 87 ? -8.932 -8.547 -0.131 1.00 90.12 87 PHE A CA 1
ATOM 633 C C . PHE A 1 87 ? -9.608 -9.910 -0.284 1.00 90.12 87 PHE A C 1
ATOM 635 O O . PHE A 1 87 ? -10.783 -10.086 0.041 1.00 90.12 87 PHE A O 1
ATOM 642 N N . HIS A 1 88 ? -8.872 -10.884 -0.808 1.00 82.69 88 HIS A N 1
ATOM 643 C CA . HIS A 1 88 ? -9.344 -12.262 -0.911 1.00 82.69 88 HIS A CA 1
ATOM 644 C C . HIS A 1 88 ? -8.857 -13.088 0.282 1.00 82.69 88 HIS A C 1
ATOM 646 O O . HIS A 1 88 ? -7.737 -12.912 0.756 1.00 82.69 88 HIS A O 1
ATOM 652 N N . ASP A 1 89 ? -9.726 -13.961 0.799 1.00 79.00 89 ASP A N 1
ATOM 653 C CA . ASP A 1 89 ? -9.428 -14.890 1.901 1.00 79.00 89 ASP A CA 1
ATOM 654 C C . ASP A 1 89 ? -8.841 -14.229 3.164 1.00 79.00 89 ASP A C 1
ATOM 656 O O . ASP A 1 89 ? -8.055 -14.818 3.903 1.00 79.00 89 ASP A O 1
ATOM 660 N N . GLY A 1 90 ? -9.227 -12.976 3.424 1.00 78.31 90 GLY A N 1
ATOM 661 C CA . GLY A 1 90 ? -8.752 -12.204 4.575 1.00 78.31 90 GLY A CA 1
ATOM 662 C C . GLY A 1 90 ? -7.312 -11.691 4.456 1.00 78.31 90 GLY A C 1
ATOM 663 O O . GLY A 1 90 ? -6.839 -11.039 5.390 1.00 78.31 90 GLY A O 1
ATOM 664 N N . GLN A 1 91 ? -6.642 -11.934 3.327 1.00 86.44 91 GLN A N 1
ATOM 665 C CA . GLN A 1 91 ? -5.298 -11.446 3.033 1.00 86.44 91 GLN A CA 1
ATOM 666 C C . GLN A 1 91 ? -5.353 -10.141 2.241 1.00 86.44 91 GLN A C 1
ATOM 668 O O . GLN A 1 91 ? -6.173 -9.963 1.340 1.00 86.44 91 GLN A O 1
ATOM 673 N N . LEU A 1 92 ? -4.458 -9.217 2.578 1.00 91.38 92 LEU A N 1
ATOM 674 C CA . LEU A 1 92 ? -4.207 -8.016 1.803 1.00 91.38 92 LEU A CA 1
ATOM 675 C C . LEU A 1 92 ? -3.209 -8.343 0.699 1.00 91.38 92 LEU A C 1
ATOM 677 O O . LEU A 1 92 ? -2.054 -8.698 0.945 1.00 91.38 92 LEU A O 1
ATOM 681 N N . MET A 1 93 ? -3.640 -8.115 -0.534 1.00 95.00 93 MET A N 1
ATOM 682 C CA . MET A 1 93 ? -2.760 -8.014 -1.685 1.00 95.00 93 MET A CA 1
ATOM 683 C C . MET A 1 93 ? -2.761 -6.575 -2.182 1.00 95.00 93 MET A C 1
ATOM 685 O O . MET A 1 93 ? -3.810 -5.946 -2.314 1.00 95.00 93 MET A O 1
ATOM 689 N N . GLN A 1 94 ? -1.584 -6.040 -2.473 1.00 94.50 94 GLN A N 1
ATOM 690 C CA . GLN A 1 94 ? -1.422 -4.725 -3.070 1.00 94.50 94 GLN A CA 1
ATOM 691 C C . GLN A 1 94 ? -0.590 -4.842 -4.343 1.00 94.50 94 GLN A C 1
ATOM 693 O O . GLN A 1 94 ? 0.470 -5.461 -4.354 1.00 94.50 94 GLN A O 1
ATOM 698 N N . ARG A 1 95 ? -1.049 -4.201 -5.414 1.00 94.75 95 ARG A N 1
ATOM 699 C CA . ARG A 1 95 ? -0.285 -3.997 -6.642 1.00 94.75 95 ARG A CA 1
ATOM 700 C C . ARG A 1 95 ? -0.072 -2.508 -6.868 1.00 94.75 95 ARG A C 1
ATOM 702 O O . ARG A 1 95 ? -1.022 -1.729 -6.824 1.00 94.75 95 ARG A O 1
ATOM 709 N N . ILE A 1 96 ? 1.173 -2.117 -7.104 1.00 90.69 96 ILE A N 1
ATOM 710 C CA . ILE A 1 96 ? 1.559 -0.748 -7.426 1.00 90.69 96 ILE A CA 1
ATOM 711 C C . ILE A 1 96 ? 2.161 -0.743 -8.823 1.00 90.69 96 ILE A C 1
ATOM 713 O O . ILE A 1 96 ? 3.283 -1.205 -9.008 1.00 90.69 96 ILE A O 1
ATOM 717 N N . ASP A 1 97 ? 1.433 -0.175 -9.775 1.00 91.00 97 ASP A N 1
ATOM 718 C CA . ASP A 1 97 ? 1.928 0.050 -11.130 1.00 91.00 97 ASP A CA 1
ATOM 719 C C . ASP A 1 97 ? 2.451 1.482 -11.218 1.00 91.00 97 ASP A C 1
ATOM 721 O O . ASP A 1 97 ? 1.734 2.434 -10.879 1.00 91.00 97 ASP A O 1
ATOM 725 N N . ARG A 1 98 ? 3.698 1.649 -11.655 1.00 86.50 98 ARG A N 1
ATOM 726 C CA . ARG A 1 98 ? 4.346 2.950 -11.817 1.00 86.50 98 ARG A CA 1
ATOM 727 C C . ARG A 1 98 ? 4.864 3.121 -13.232 1.00 86.50 98 ARG A C 1
ATOM 729 O O . ARG A 1 98 ? 5.455 2.210 -13.801 1.00 86.50 98 ARG A O 1
ATOM 736 N N . HIS A 1 99 ? 4.697 4.333 -13.733 1.00 85.56 99 HIS A N 1
ATOM 737 C CA . HIS A 1 99 ? 5.341 4.820 -14.939 1.00 85.56 99 HIS A CA 1
ATOM 738 C C . HIS A 1 99 ? 5.999 6.155 -14.617 1.00 85.56 99 HIS A C 1
ATOM 740 O O . HIS A 1 99 ? 5.349 7.055 -14.076 1.00 85.56 99 HIS A O 1
ATOM 746 N N . HIS A 1 100 ? 7.270 6.293 -14.970 1.00 79.94 100 HIS A N 1
ATOM 747 C CA . HIS A 1 100 ? 8.048 7.501 -14.751 1.00 79.94 100 HIS A CA 1
ATOM 748 C C . HIS A 1 100 ? 8.778 7.911 -16.027 1.00 79.94 100 HIS A C 1
ATOM 750 O O . HIS A 1 100 ? 9.711 7.244 -16.470 1.00 79.94 100 HIS A O 1
ATOM 756 N N . GLN A 1 101 ? 8.419 9.072 -16.567 1.00 80.38 101 GLN A N 1
ATOM 757 C CA . GLN A 1 101 ? 9.229 9.773 -17.549 1.00 80.38 101 GLN A CA 1
ATOM 758 C C . GLN A 1 101 ? 10.369 10.484 -16.820 1.00 80.38 101 GLN A C 1
ATOM 760 O O . GLN A 1 101 ? 10.157 11.285 -15.900 1.00 80.38 101 GLN A O 1
ATOM 765 N N . MET A 1 102 ? 11.593 10.183 -17.235 1.00 74.19 102 MET A N 1
ATOM 766 C CA . MET A 1 102 ? 12.788 10.842 -16.723 1.00 74.19 102 MET A CA 1
ATOM 767 C C . MET A 1 102 ? 12.910 12.233 -17.352 1.00 74.19 102 MET A C 1
ATOM 769 O O . MET A 1 102 ? 12.721 12.392 -18.562 1.00 74.19 102 MET A O 1
ATOM 773 N N . GLY A 1 103 ? 13.184 13.241 -16.523 1.00 67.56 103 GLY A N 1
ATOM 774 C CA . GLY A 1 103 ? 13.421 14.613 -16.964 1.00 67.56 103 GLY A CA 1
ATOM 775 C C . GLY A 1 103 ? 14.912 14.904 -17.157 1.00 67.56 103 GLY A C 1
ATOM 776 O O . GLY A 1 103 ? 15.748 14.194 -16.606 1.00 67.56 103 GLY A O 1
ATOM 777 N N . PRO A 1 104 ? 15.268 15.973 -17.886 1.00 64.62 104 PRO A N 1
ATOM 778 C CA . PRO A 1 104 ? 16.664 16.362 -18.110 1.00 64.62 104 PRO A CA 1
ATOM 779 C C . PRO A 1 104 ? 17.343 16.995 -16.880 1.00 64.62 104 PRO A C 1
ATOM 781 O O . PRO A 1 104 ? 18.485 17.439 -16.966 1.00 64.62 104 PRO A O 1
ATOM 784 N N . TYR A 1 105 ? 16.652 17.085 -15.740 1.00 57.31 105 TYR A N 1
ATOM 785 C CA . TYR A 1 105 ? 17.179 17.711 -14.531 1.00 57.31 105 TYR A CA 1
ATOM 786 C C . TYR A 1 105 ? 18.037 16.710 -13.737 1.00 57.31 105 TYR A C 1
ATOM 788 O O . TYR A 1 105 ? 17.516 15.729 -13.216 1.00 57.31 105 TYR A O 1
ATOM 796 N N . TRP A 1 106 ? 19.339 17.011 -13.624 1.00 52.75 106 TRP A N 1
ATOM 797 C CA . TRP A 1 106 ? 20.346 16.308 -12.805 1.00 52.75 106 TRP A CA 1
ATOM 798 C C . TRP A 1 106 ? 20.589 14.829 -13.156 1.00 52.75 106 TRP A C 1
ATOM 800 O O . TRP A 1 106 ? 20.518 13.949 -12.305 1.00 52.75 106 TRP A O 1
ATOM 810 N N . THR A 1 107 ? 20.948 14.549 -14.409 1.00 55.31 107 THR A N 1
ATOM 811 C CA . THR A 1 107 ? 21.497 13.241 -14.807 1.00 55.31 107 THR A CA 1
ATOM 812 C C . THR A 1 107 ? 22.871 13.407 -15.445 1.00 55.31 107 THR A C 1
ATOM 814 O O . THR A 1 107 ? 22.960 13.918 -16.559 1.00 55.31 107 THR A O 1
ATOM 817 N N . TRP A 1 108 ? 23.935 12.927 -14.792 1.00 53.94 108 TRP A N 1
ATOM 818 C CA . TRP A 1 108 ? 25.258 12.793 -15.423 1.00 53.94 108 TRP A CA 1
ATOM 819 C C . TRP A 1 108 ? 25.542 11.373 -15.935 1.00 53.94 108 TRP A C 1
ATOM 821 O O . TRP A 1 108 ? 26.544 11.159 -16.610 1.00 53.94 108 TRP A O 1
ATOM 831 N N . ALA A 1 109 ? 24.642 10.410 -15.694 1.00 58.50 109 ALA A N 1
ATOM 832 C CA . ALA A 1 109 ? 24.934 8.994 -15.927 1.00 58.50 109 ALA A CA 1
ATOM 833 C C . ALA A 1 109 ? 24.177 8.318 -17.092 1.00 58.50 109 ALA A C 1
ATOM 835 O O . ALA A 1 109 ? 24.469 7.163 -17.400 1.00 58.50 109 ALA A O 1
ATOM 836 N N . ARG A 1 110 ? 23.226 8.993 -17.768 1.00 64.69 110 ARG A N 1
ATOM 837 C CA . ARG A 1 110 ? 22.534 8.436 -18.951 1.00 64.69 110 ARG A CA 1
ATOM 838 C C . ARG A 1 110 ? 22.249 9.477 -20.043 1.00 64.69 110 ARG A C 1
ATOM 840 O O . ARG A 1 110 ? 21.531 10.433 -19.765 1.00 64.69 110 ARG A O 1
ATOM 847 N N . PRO A 1 111 ? 22.707 9.259 -21.293 1.00 61.97 111 PRO A N 1
ATOM 848 C CA . PRO A 1 111 ? 22.380 10.134 -22.422 1.00 61.97 111 PRO A CA 1
ATOM 849 C C . PRO A 1 111 ? 20.946 9.939 -22.937 1.00 61.97 111 PRO A C 1
ATOM 851 O O . PRO A 1 111 ? 20.399 10.831 -23.577 1.00 61.97 111 PRO A O 1
ATOM 854 N N . VAL A 1 112 ? 20.331 8.781 -22.661 1.00 71.75 112 VAL A N 1
ATOM 855 C CA . VAL A 1 112 ? 18.971 8.444 -23.097 1.00 71.75 112 VAL A CA 1
ATOM 856 C C . VAL A 1 112 ? 18.070 8.279 -21.873 1.00 71.75 112 VAL A C 1
ATOM 858 O O . VAL A 1 112 ? 18.266 7.386 -21.047 1.00 71.75 112 VAL A O 1
ATOM 861 N N . LEU A 1 113 ? 17.075 9.156 -21.762 1.00 75.25 113 LEU A N 1
ATOM 862 C CA . LEU A 1 113 ? 16.127 9.250 -20.649 1.00 75.25 113 LEU A CA 1
ATOM 863 C C . LEU A 1 113 ? 14.868 8.414 -20.919 1.00 75.25 113 LEU A C 1
ATOM 865 O O . LEU A 1 113 ? 13.747 8.924 -20.876 1.00 75.25 113 LEU A O 1
ATOM 869 N N . ASN A 1 114 ? 15.067 7.131 -21.235 1.00 82.06 114 ASN A N 1
ATOM 870 C CA . ASN A 1 114 ? 13.953 6.207 -21.445 1.00 82.06 114 ASN A CA 1
ATOM 871 C C . ASN A 1 114 ? 13.049 6.168 -20.196 1.00 82.06 114 ASN A C 1
ATOM 873 O O . ASN A 1 114 ? 13.576 6.230 -19.075 1.00 82.06 114 ASN A O 1
ATOM 877 N N . PRO A 1 115 ? 11.720 6.054 -20.373 1.00 83.12 115 PRO A N 1
ATOM 878 C CA . PRO A 1 115 ? 10.801 5.870 -19.260 1.00 83.12 115 PRO A CA 1
ATOM 879 C C . PRO A 1 115 ? 11.142 4.630 -18.436 1.00 83.12 115 PRO A C 1
ATOM 881 O O . PRO A 1 115 ? 11.744 3.680 -18.940 1.00 83.12 115 PRO A O 1
ATOM 884 N N . ILE A 1 116 ? 10.741 4.654 -17.171 1.00 83.00 116 ILE A N 1
ATOM 885 C CA . ILE A 1 116 ? 10.829 3.520 -16.257 1.00 83.00 116 ILE A CA 1
ATOM 886 C C . ILE A 1 116 ? 9.412 3.067 -15.939 1.00 83.00 116 ILE A C 1
ATOM 888 O O . ILE A 1 116 ? 8.633 3.827 -15.360 1.00 83.00 116 ILE A O 1
ATOM 892 N N . ASP A 1 117 ? 9.119 1.824 -16.295 1.00 87.88 117 ASP A N 1
ATOM 893 C CA . ASP A 1 117 ? 7.866 1.144 -16.000 1.00 87.88 117 ASP A CA 1
ATOM 894 C C . ASP A 1 117 ? 8.139 0.007 -15.020 1.00 87.88 117 ASP A C 1
ATOM 896 O O . ASP A 1 117 ? 9.093 -0.757 -15.192 1.00 87.88 117 ASP A O 1
ATOM 900 N N . MET A 1 118 ? 7.314 -0.107 -13.981 1.00 89.00 118 MET A N 1
ATOM 901 C CA . MET A 1 118 ? 7.388 -1.241 -13.067 1.00 89.00 118 MET A CA 1
ATOM 902 C C . MET A 1 118 ? 6.055 -1.551 -12.394 1.00 89.00 118 MET A C 1
ATOM 904 O O . MET A 1 118 ? 5.258 -0.651 -12.121 1.00 89.00 118 MET A O 1
ATOM 908 N N . SER A 1 119 ? 5.886 -2.819 -12.033 1.00 93.62 119 SER A N 1
ATOM 909 C CA . SER A 1 119 ? 4.759 -3.303 -11.237 1.00 93.62 119 SER A CA 1
ATOM 910 C C . SER A 1 119 ? 5.291 -4.023 -10.000 1.00 93.62 119 SER A C 1
ATOM 912 O O . SER A 1 119 ? 5.990 -5.031 -10.110 1.00 93.62 119 SER A O 1
ATOM 914 N N . LEU A 1 120 ? 4.967 -3.509 -8.816 1.00 93.81 120 LEU A N 1
ATOM 915 C CA . LEU A 1 120 ? 5.303 -4.105 -7.524 1.00 93.81 120 LEU A CA 1
ATOM 916 C C . LEU A 1 120 ? 4.073 -4.821 -6.966 1.00 93.81 120 LEU A C 1
ATOM 918 O O . LEU A 1 120 ? 3.001 -4.226 -6.895 1.00 93.81 120 LEU A O 1
ATOM 922 N N . VAL A 1 121 ? 4.230 -6.070 -6.539 1.00 96.44 121 VAL A N 1
ATOM 923 C CA . VAL A 1 121 ? 3.188 -6.840 -5.851 1.00 96.44 121 VAL A CA 1
ATOM 924 C C . VAL A 1 121 ? 3.624 -7.085 -4.415 1.00 96.44 121 VAL A C 1
ATOM 926 O O . VAL A 1 121 ? 4.768 -7.459 -4.170 1.00 96.44 121 VAL A O 1
ATOM 929 N N . ILE A 1 122 ? 2.710 -6.867 -3.480 1.00 96.00 122 ILE A N 1
ATOM 930 C CA . ILE A 1 122 ? 2.883 -7.048 -2.042 1.00 96.00 122 ILE A CA 1
ATOM 931 C C . ILE A 1 122 ? 1.741 -7.936 -1.553 1.00 96.00 122 ILE A C 1
ATOM 933 O O . ILE A 1 122 ? 0.589 -7.730 -1.935 1.00 96.00 122 ILE A O 1
ATOM 937 N N . ARG A 1 123 ? 2.055 -8.909 -0.704 1.00 95.12 123 ARG A N 1
ATOM 938 C CA . ARG A 1 123 ? 1.081 -9.771 -0.032 1.00 95.12 123 ARG A CA 1
ATOM 939 C C . ARG A 1 123 ? 1.406 -9.820 1.456 1.00 95.12 123 ARG A C 1
ATOM 941 O O . ARG A 1 123 ? 2.569 -10.020 1.805 1.00 95.12 123 ARG A O 1
ATOM 948 N N . ASP A 1 124 ? 0.400 -9.636 2.306 1.00 92.12 124 ASP A N 1
ATOM 949 C CA . ASP A 1 124 ? 0.534 -9.817 3.755 1.00 92.12 124 ASP A CA 1
ATOM 950 C C . ASP A 1 124 ? 0.384 -11.295 4.185 1.00 92.12 124 ASP A C 1
ATOM 952 O O . ASP A 1 124 ? 0.274 -12.199 3.355 1.00 92.12 124 ASP A O 1
ATOM 956 N N . GLY A 1 125 ? 0.447 -11.550 5.494 1.00 87.81 125 GLY A N 1
ATOM 957 C CA . GLY A 1 125 ? 0.340 -12.890 6.082 1.00 87.81 125 GLY A CA 1
ATOM 958 C C . GLY A 1 125 ? 1.682 -13.513 6.479 1.00 87.81 125 GLY A C 1
ATOM 959 O O . GLY A 1 125 ? 2.733 -12.881 6.367 1.00 87.81 125 GLY A O 1
ATOM 960 N N . ASP A 1 126 ? 1.628 -14.756 6.966 1.00 86.94 126 ASP A N 1
ATOM 961 C CA . ASP A 1 126 ? 2.792 -15.477 7.512 1.00 86.94 126 ASP A CA 1
ATOM 962 C C . ASP A 1 126 ? 3.880 -15.724 6.453 1.00 86.94 126 ASP A C 1
ATOM 964 O O . ASP A 1 126 ? 5.067 -15.577 6.735 1.00 86.94 126 ASP A O 1
ATOM 968 N N . ASP A 1 127 ? 3.463 -15.987 5.209 1.00 87.88 127 ASP A N 1
ATOM 969 C CA . ASP A 1 127 ? 4.326 -16.077 4.023 1.00 87.88 127 ASP A CA 1
ATOM 970 C C . ASP A 1 127 ? 4.286 -14.774 3.198 1.00 87.88 127 ASP A C 1
ATOM 972 O O . ASP A 1 127 ? 4.258 -14.789 1.957 1.00 87.88 127 ASP A O 1
ATOM 976 N N . GLY A 1 128 ? 4.169 -13.633 3.880 1.00 91.69 128 GLY A N 1
ATOM 977 C CA . GLY A 1 128 ? 4.102 -12.320 3.254 1.00 91.69 128 GLY A CA 1
ATOM 978 C C . GLY A 1 128 ? 5.356 -12.020 2.432 1.00 91.69 128 GLY A C 1
ATOM 979 O O . GLY A 1 128 ? 6.477 -12.337 2.830 1.00 91.69 128 GLY A O 1
ATOM 980 N N . TYR A 1 129 ? 5.181 -11.402 1.266 1.00 95.19 129 TYR A N 1
ATOM 981 C CA . TYR A 1 129 ? 6.292 -11.063 0.37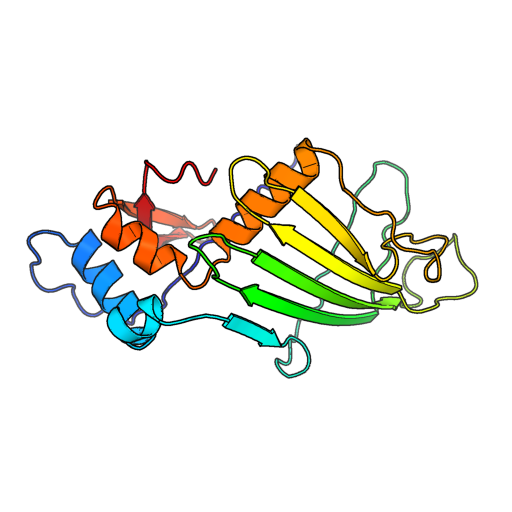8 1.00 95.19 129 TYR A CA 1
ATOM 982 C C . TYR A 1 129 ? 6.031 -9.775 -0.395 1.00 95.19 129 TYR A C 1
ATOM 984 O O . TYR A 1 129 ? 4.893 -9.333 -0.555 1.00 95.19 129 TYR A O 1
ATOM 992 N N . ALA A 1 130 ? 7.107 -9.201 -0.927 1.00 95.31 130 ALA A N 1
ATOM 993 C CA . ALA A 1 130 ? 7.049 -8.161 -1.940 1.00 95.31 130 ALA A CA 1
ATOM 994 C C . ALA A 1 130 ? 7.942 -8.558 -3.118 1.00 95.31 130 ALA A C 1
ATOM 996 O O . ALA A 1 130 ? 9.025 -9.110 -2.922 1.00 95.31 130 ALA A O 1
ATOM 997 N N . ALA A 1 131 ? 7.493 -8.304 -4.342 1.00 95.31 131 ALA A N 1
ATOM 998 C CA . ALA A 1 131 ? 8.232 -8.648 -5.549 1.00 95.31 131 ALA A CA 1
ATOM 999 C C . ALA A 1 131 ? 7.957 -7.650 -6.670 1.00 95.31 131 ALA A C 1
ATOM 1001 O O . ALA A 1 131 ? 6.816 -7.234 -6.884 1.00 95.31 131 ALA A O 1
ATOM 1002 N N . VAL A 1 132 ? 8.995 -7.315 -7.431 1.00 94.62 132 VAL A N 1
ATOM 1003 C CA . VAL A 1 132 ? 8.820 -6.652 -8.725 1.00 94.62 132 VAL A CA 1
ATOM 1004 C C . VAL A 1 132 ? 8.342 -7.712 -9.706 1.00 94.62 132 VAL A C 1
ATOM 1006 O O . VAL A 1 132 ? 9.089 -8.627 -10.050 1.00 94.62 132 VAL A O 1
ATOM 1009 N N . ALA A 1 133 ? 7.078 -7.610 -10.102 1.00 95.06 133 ALA A N 1
ATOM 1010 C CA . ALA A 1 133 ? 6.411 -8.555 -10.987 1.00 95.06 133 ALA A CA 1
ATOM 1011 C C . ALA A 1 133 ? 6.614 -8.204 -12.468 1.00 95.06 133 ALA A C 1
ATOM 1013 O O . ALA A 1 133 ? 6.660 -9.099 -13.307 1.00 95.06 133 ALA A O 1
ATOM 1014 N N . GLU A 1 134 ? 6.757 -6.916 -12.791 1.00 94.19 134 GLU A N 1
ATOM 1015 C CA . GLU A 1 134 ? 6.976 -6.422 -14.155 1.00 94.19 134 GLU A CA 1
ATOM 1016 C C . GLU A 1 134 ? 7.984 -5.267 -14.154 1.00 94.19 134 GLU A C 1
ATOM 1018 O O . GLU A 1 134 ? 7.999 -4.458 -13.223 1.00 94.19 134 GLU A O 1
ATOM 1023 N N . GLY A 1 135 ? 8.787 -5.174 -15.218 1.00 89.06 135 GLY A N 1
ATOM 1024 C CA . GLY A 1 135 ? 9.749 -4.089 -15.421 1.00 89.06 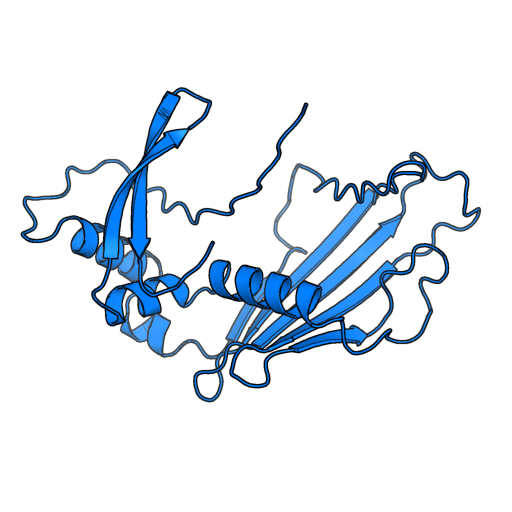135 GLY A CA 1
ATOM 1025 C C . GLY A 1 135 ? 10.856 -4.034 -14.367 1.00 89.06 135 GLY A C 1
ATOM 1026 O O . GLY A 1 135 ? 11.176 -5.025 -13.720 1.00 89.06 135 GLY A O 1
ATOM 1027 N N . SER A 1 136 ? 11.475 -2.872 -14.189 1.00 83.38 136 SER A N 1
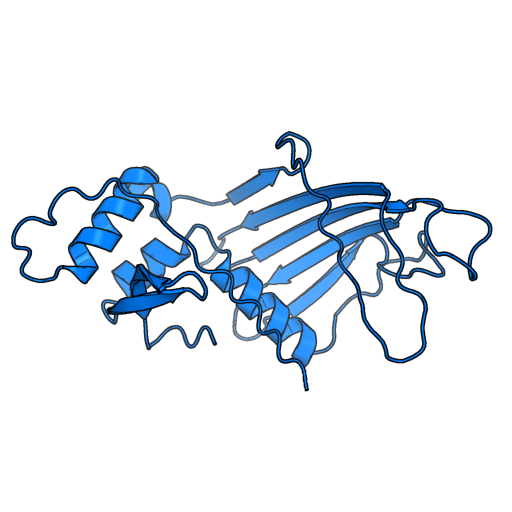ATOM 1028 C CA . SER A 1 136 ? 12.579 -2.710 -13.241 1.00 83.38 136 SER A CA 1
ATOM 1029 C C . SER A 1 136 ? 12.657 -1.276 -12.749 1.00 83.38 136 SER A C 1
ATOM 1031 O O . SER A 1 136 ? 12.507 -0.343 -13.527 1.00 83.38 136 SER A O 1
ATOM 1033 N N . TYR A 1 137 ? 12.994 -1.081 -11.475 1.00 76.12 137 TYR A N 1
ATOM 1034 C CA . TYR A 1 137 ? 13.346 0.240 -10.944 1.00 76.12 137 TYR A CA 1
ATOM 1035 C C . TYR A 1 137 ? 14.806 0.636 -11.242 1.00 76.12 137 TYR A C 1
ATOM 1037 O O . TYR A 1 137 ? 15.308 1.625 -10.708 1.00 76.12 137 TYR A O 1
ATOM 1045 N N . SER A 1 138 ? 15.520 -0.124 -12.083 1.00 78.69 138 SER A N 1
ATOM 1046 C CA . SER A 1 138 ? 16.911 0.165 -12.429 1.00 78.69 138 SER A CA 1
ATOM 1047 C C . SER A 1 138 ? 17.044 1.446 -13.255 1.00 78.69 138 SER A C 1
ATOM 1049 O O . SER A 1 138 ? 16.745 1.499 -14.453 1.00 78.69 138 SER A O 1
ATOM 1051 N N . LEU A 1 139 ? 17.640 2.464 -12.632 1.00 74.31 139 LEU A N 1
ATOM 1052 C CA . LEU A 1 139 ? 18.073 3.697 -13.292 1.00 74.31 139 LEU A CA 1
ATOM 1053 C C . LEU A 1 139 ? 19.184 3.485 -14.329 1.00 74.31 139 LEU A C 1
ATOM 1055 O O . LEU A 1 139 ? 19.588 4.450 -14.960 1.00 74.31 139 LEU A O 1
ATOM 1059 N N . PHE A 1 140 ? 19.693 2.274 -14.547 1.00 77.50 140 PHE A N 1
ATOM 1060 C CA . PHE A 1 140 ? 20.674 2.000 -15.605 1.00 77.50 140 PHE A CA 1
ATOM 1061 C C . PHE A 1 140 ? 20.131 1.074 -16.691 1.00 77.50 140 PHE A C 1
ATOM 1063 O O . PHE A 1 140 ? 20.629 1.106 -17.811 1.00 77.50 140 PHE A O 1
ATOM 1070 N N . ALA A 1 141 ? 19.057 0.334 -16.408 1.00 81.31 141 ALA A N 1
ATOM 1071 C CA . ALA A 1 141 ? 18.442 -0.593 -17.349 1.00 81.31 141 ALA A CA 1
ATOM 1072 C C . ALA A 1 141 ? 16.901 -0.587 -17.228 1.00 81.31 141 ALA A C 1
ATOM 1074 O O . ALA A 1 141 ? 16.336 -1.512 -16.651 1.00 81.31 141 ALA A O 1
ATOM 1075 N N . PRO A 1 142 ? 16.198 0.422 -17.784 1.00 80.31 142 PRO A N 1
ATOM 1076 C CA . PRO A 1 142 ? 14.739 0.543 -17.665 1.00 80.31 142 PRO A CA 1
ATOM 1077 C C . PRO A 1 142 ? 13.960 -0.601 -18.310 1.00 80.31 142 PRO A C 1
ATOM 1079 O O . PRO A 1 142 ? 12.878 -0.943 -17.858 1.00 80.31 142 PRO A O 1
ATOM 1082 N N . GLY A 1 143 ? 14.517 -1.192 -19.371 1.00 84.12 143 GLY A N 1
ATOM 1083 C CA . GLY A 1 143 ? 13.940 -2.348 -20.058 1.00 84.12 143 GLY A CA 1
ATOM 1084 C C . GLY A 1 143 ? 14.411 -3.692 -19.504 1.00 84.12 143 GLY A C 1
ATOM 1085 O O . GLY A 1 143 ? 14.242 -4.707 -20.175 1.00 84.12 143 GLY A O 1
ATOM 1086 N N . ALA A 1 144 ? 15.074 -3.711 -18.342 1.00 87.38 144 ALA A N 1
ATOM 1087 C CA . ALA A 1 144 ? 15.472 -4.962 -17.714 1.00 87.38 144 ALA A CA 1
ATOM 1088 C C . ALA A 1 144 ? 14.234 -5.792 -17.327 1.00 87.38 144 ALA A C 1
ATOM 1090 O O . ALA A 1 144 ? 13.184 -5.225 -17.008 1.00 87.38 144 ALA A O 1
ATOM 1091 N N . PRO A 1 145 ? 14.350 -7.131 -17.332 1.00 91.00 145 PRO A N 1
ATOM 1092 C CA . PRO A 1 145 ? 13.290 -7.991 -16.828 1.00 91.00 145 PRO A CA 1
ATOM 1093 C C . PRO A 1 145 ? 13.029 -7.750 -15.326 1.00 91.00 145 PRO A C 1
ATOM 1095 O O . PRO A 1 145 ? 13.863 -7.143 -14.644 1.00 91.00 145 PRO A O 1
ATOM 1098 N N . PRO A 1 146 ? 11.902 -8.267 -14.799 1.00 92.50 146 PRO A N 1
ATOM 1099 C CA . PRO A 1 146 ? 11.553 -8.176 -13.383 1.00 92.50 146 PRO A CA 1
ATOM 1100 C C . PRO A 1 146 ? 12.681 -8.647 -12.476 1.00 92.50 146 PRO A C 1
ATOM 1102 O O . PRO A 1 146 ? 13.205 -9.747 -12.648 1.00 92.50 146 PRO A O 1
ATOM 1105 N N . SER A 1 147 ? 13.032 -7.829 -11.481 1.00 85.69 147 SER A N 1
ATOM 1106 C CA . SER A 1 147 ? 14.040 -8.203 -10.480 1.00 85.69 147 SER A CA 1
ATOM 1107 C C . SER A 1 147 ? 13.550 -9.300 -9.530 1.00 85.69 147 SER A C 1
ATOM 1109 O O . SER A 1 147 ? 14.364 -9.913 -8.847 1.00 85.69 147 SER A O 1
ATOM 1111 N N . GLY A 1 148 ? 12.240 -9.564 -9.496 1.00 92.19 148 GLY A N 1
ATOM 1112 C CA . GLY A 1 148 ? 11.651 -10.634 -8.701 1.00 92.19 148 GLY A CA 1
ATOM 1113 C C . GLY A 1 148 ? 11.486 -10.271 -7.220 1.00 92.19 148 GLY A C 1
ATOM 1114 O O . GLY A 1 148 ? 11.247 -9.098 -6.905 1.00 92.19 148 GLY A O 1
ATOM 1115 N N . PRO A 1 149 ? 11.542 -11.270 -6.315 1.00 94.38 149 PRO A N 1
ATOM 1116 C CA . PRO A 1 149 ? 11.355 -11.077 -4.880 1.00 94.38 149 PRO A CA 1
ATOM 1117 C C . PRO A 1 149 ? 12.346 -10.080 -4.283 1.00 94.38 149 PRO A C 1
ATOM 1119 O O . PRO A 1 149 ? 13.536 -10.097 -4.594 1.00 94.38 149 PRO A O 1
ATOM 1122 N N . LEU A 1 150 ? 11.838 -9.226 -3.402 1.00 91.50 150 LEU A N 1
ATOM 1123 C CA . LEU A 1 150 ? 12.640 -8.299 -2.617 1.00 91.50 150 LEU A CA 1
ATOM 1124 C C . LEU A 1 150 ? 13.163 -8.990 -1.355 1.00 91.50 150 LEU A C 1
ATOM 1126 O O . LEU A 1 150 ? 12.632 -10.015 -0.922 1.00 91.50 150 LEU A O 1
ATOM 1130 N N . ASP A 1 151 ? 14.210 -8.426 -0.758 1.00 92.81 151 ASP A N 1
ATOM 1131 C CA . ASP A 1 151 ? 14.721 -8.922 0.514 1.00 92.81 151 ASP A CA 1
ATOM 1132 C C . ASP A 1 151 ? 13.666 -8.804 1.626 1.00 92.81 151 ASP A C 1
ATOM 1134 O O . ASP A 1 151 ? 12.761 -7.968 1.578 1.00 92.81 151 ASP A O 1
ATOM 1138 N N . GLY A 1 152 ? 13.790 -9.651 2.650 1.00 89.19 152 GLY A N 1
ATOM 1139 C CA . GLY A 1 152 ? 12.781 -9.760 3.703 1.00 89.19 152 GLY A CA 1
ATOM 1140 C C . GLY A 1 152 ? 12.570 -8.476 4.510 1.00 89.19 152 GLY A C 1
ATOM 1141 O O . GLY A 1 152 ? 11.453 -8.225 4.958 1.00 89.19 152 GLY A O 1
ATOM 1142 N N . LEU A 1 153 ? 13.601 -7.638 4.677 1.00 90.56 153 LEU A N 1
ATOM 1143 C CA . LEU A 1 153 ? 13.476 -6.391 5.434 1.00 90.56 153 LEU A CA 1
ATOM 1144 C C . LEU A 1 153 ? 12.694 -5.348 4.632 1.00 90.56 153 LEU A C 1
ATOM 1146 O O . LEU A 1 153 ? 11.762 -4.736 5.160 1.00 90.56 153 LEU A O 1
ATOM 1150 N N . LEU A 1 154 ? 13.035 -5.176 3.353 1.00 87.06 154 LEU A N 1
ATOM 1151 C CA . LEU A 1 154 ? 12.296 -4.299 2.452 1.00 87.06 154 LEU A CA 1
ATOM 1152 C C . LEU A 1 154 ? 10.861 -4.795 2.246 1.00 87.06 154 LEU A C 1
ATOM 1154 O O . LEU A 1 154 ? 9.929 -3.993 2.274 1.00 87.06 154 LEU A O 1
ATOM 1158 N N . ALA A 1 155 ? 10.659 -6.106 2.103 1.00 90.81 155 ALA A N 1
ATOM 1159 C CA . ALA A 1 155 ? 9.330 -6.696 2.002 1.00 90.81 155 ALA A CA 1
ATOM 1160 C C . ALA A 1 155 ? 8.488 -6.423 3.258 1.00 90.81 155 ALA A C 1
ATOM 1162 O O . ALA A 1 155 ? 7.363 -5.944 3.136 1.00 90.81 155 ALA A O 1
ATOM 1163 N N . ALA A 1 156 ? 9.037 -6.632 4.459 1.00 90.06 156 ALA A N 1
ATOM 1164 C CA . ALA A 1 156 ? 8.340 -6.342 5.713 1.00 90.06 156 ALA A CA 1
ATOM 1165 C C . ALA A 1 156 ? 7.975 -4.854 5.849 1.00 90.06 156 ALA A C 1
ATOM 1167 O O . ALA A 1 156 ? 6.864 -4.523 6.270 1.00 90.06 156 ALA A O 1
ATOM 1168 N N . TYR A 1 157 ? 8.879 -3.955 5.448 1.00 89.19 157 TYR A N 1
ATOM 1169 C CA . TYR A 1 157 ? 8.596 -2.521 5.397 1.00 89.19 157 TYR A CA 1
ATOM 1170 C C . TYR A 1 157 ? 7.431 -2.210 4.446 1.00 89.19 157 TYR A C 1
ATOM 1172 O O . TYR A 1 157 ? 6.480 -1.532 4.835 1.00 89.19 157 TYR A O 1
ATOM 1180 N N . LEU A 1 158 ? 7.458 -2.754 3.227 1.00 90.25 158 LEU A N 1
ATOM 1181 C CA . LEU A 1 158 ? 6.412 -2.540 2.227 1.00 90.25 158 LEU A CA 1
ATOM 1182 C C . LEU A 1 158 ? 5.059 -3.124 2.651 1.00 90.25 158 LEU A C 1
ATOM 1184 O O . LEU A 1 158 ? 4.035 -2.492 2.410 1.00 90.25 158 LEU A O 1
ATOM 1188 N N . ILE A 1 159 ? 5.035 -4.281 3.318 1.00 92.12 159 ILE A N 1
ATOM 1189 C CA . ILE A 1 159 ? 3.811 -4.877 3.880 1.00 92.12 159 ILE A CA 1
ATOM 1190 C C . ILE A 1 159 ? 3.223 -3.978 4.975 1.00 92.12 159 ILE A C 1
ATOM 1192 O O . ILE A 1 159 ? 2.009 -3.761 5.012 1.00 92.12 159 ILE A O 1
ATOM 1196 N N . ASN A 1 160 ? 4.066 -3.412 5.845 1.00 89.50 160 ASN A N 1
ATOM 1197 C CA . ASN A 1 160 ? 3.621 -2.464 6.867 1.00 89.50 160 ASN A CA 1
ATOM 1198 C C . ASN A 1 160 ? 3.007 -1.209 6.219 1.00 89.50 160 ASN A C 1
ATOM 1200 O O . ASN A 1 160 ? 1.885 -0.823 6.548 1.00 89.50 160 ASN A O 1
ATOM 1204 N N . GLU A 1 161 ? 3.679 -0.625 5.224 1.00 87.62 161 GLU A N 1
ATOM 1205 C CA . GLU A 1 161 ? 3.152 0.527 4.483 1.00 87.62 161 GL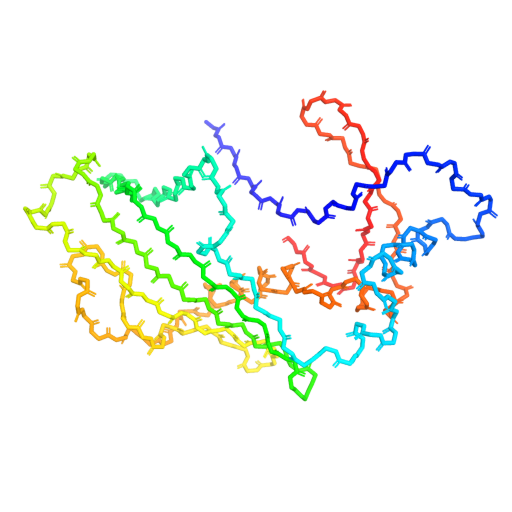U A CA 1
ATOM 1206 C C . GLU A 1 161 ? 1.852 0.196 3.728 1.00 87.62 161 GLU A C 1
ATOM 1208 O O . GLU A 1 161 ? 0.896 0.973 3.770 1.00 87.62 161 GLU A O 1
ATOM 1213 N N . ALA A 1 162 ? 1.755 -0.980 3.103 1.00 88.75 162 ALA A N 1
ATOM 1214 C CA . ALA A 1 162 ? 0.532 -1.454 2.458 1.00 88.75 162 ALA A CA 1
ATOM 1215 C C . ALA A 1 162 ? -0.625 -1.591 3.460 1.00 88.75 162 ALA A C 1
ATOM 1217 O O . ALA A 1 162 ? -1.747 -1.173 3.174 1.00 88.75 162 ALA A O 1
ATOM 1218 N N . THR A 1 163 ? -0.345 -2.104 4.660 1.00 89.69 163 THR A N 1
ATOM 1219 C CA . THR A 1 163 ? -1.336 -2.247 5.735 1.00 89.69 163 THR A CA 1
ATOM 1220 C C . THR A 1 163 ? -1.819 -0.889 6.230 1.00 89.69 163 THR A C 1
ATOM 1222 O O . THR A 1 163 ? -3.025 -0.690 6.379 1.00 89.69 163 THR A O 1
ATOM 1225 N N . LYS A 1 164 ? -0.904 0.069 6.425 1.00 86.31 164 LYS A N 1
ATOM 1226 C CA . LYS A 1 164 ? -1.254 1.451 6.784 1.00 86.31 164 LYS A CA 1
ATOM 1227 C C . LYS A 1 164 ? -2.147 2.089 5.728 1.00 86.31 164 LYS A C 1
ATOM 1229 O O . LYS A 1 164 ? -3.109 2.752 6.083 1.00 86.31 164 LYS A O 1
ATOM 1234 N N . MET A 1 165 ? -1.850 1.870 4.446 1.00 85.38 165 MET A N 1
ATOM 1235 C CA . MET A 1 165 ? -2.618 2.414 3.321 1.00 85.38 165 MET A CA 1
ATOM 1236 C C . MET A 1 165 ? -3.928 1.674 3.022 1.00 85.38 165 MET A C 1
ATOM 1238 O O . MET A 1 165 ? -4.665 2.095 2.129 1.00 85.38 165 MET A O 1
ATOM 1242 N N . SER A 1 166 ? -4.222 0.582 3.730 1.00 87.88 166 SER A N 1
ATOM 1243 C CA . SER A 1 166 ? -5.383 -0.253 3.442 1.00 87.88 166 SER A CA 1
ATOM 1244 C C . SER A 1 166 ? -6.699 0.515 3.637 1.00 87.88 166 SER A C 1
ATOM 1246 O O . SER A 1 166 ? -6.951 1.016 4.737 1.00 87.88 166 SER A O 1
ATOM 1248 N N . PRO A 1 167 ? -7.608 0.543 2.642 1.00 84.94 167 PRO A N 1
ATOM 1249 C CA . PRO A 1 167 ? -8.954 1.099 2.814 1.00 84.94 167 PRO A CA 1
ATOM 1250 C C . PRO A 1 167 ? -9.779 0.388 3.898 1.00 84.94 167 PRO A C 1
ATOM 1252 O O . PRO A 1 167 ? -10.735 0.965 4.412 1.00 84.94 167 PRO A O 1
ATOM 1255 N N . LEU A 1 168 ? -9.411 -0.842 4.279 1.00 88.25 168 LEU A N 1
ATOM 1256 C CA . LEU A 1 168 ? -10.092 -1.611 5.324 1.00 88.25 168 LEU A CA 1
ATOM 1257 C C . LEU A 1 168 ? -9.498 -1.412 6.721 1.00 88.25 168 LEU A C 1
ATOM 1259 O O . LEU A 1 168 ? -10.009 -1.987 7.684 1.00 88.25 168 LEU A O 1
ATOM 1263 N N . LEU A 1 169 ? -8.451 -0.591 6.859 1.00 88.00 169 LEU A N 1
ATOM 1264 C CA . LEU A 1 169 ? -7.762 -0.390 8.132 1.00 88.00 169 LEU A CA 1
ATOM 1265 C C . LEU A 1 169 ? -8.714 0.096 9.231 1.00 88.00 169 LEU A C 1
ATOM 1267 O O . LEU A 1 169 ? -8.706 -0.456 10.326 1.00 88.00 169 LEU A O 1
ATOM 1271 N N . LEU A 1 170 ? -9.569 1.081 8.940 1.00 88.00 170 LEU A N 1
ATOM 1272 C CA . LEU A 1 170 ? -10.504 1.624 9.934 1.00 88.00 170 LEU A CA 1
ATOM 1273 C C . LEU A 1 170 ? -11.512 0.575 10.417 1.00 88.00 170 LEU A C 1
ATOM 1275 O O . LEU A 1 170 ? -11.798 0.505 11.610 1.00 88.00 170 LEU A O 1
ATOM 1279 N N . ASN A 1 171 ? -12.004 -0.271 9.508 1.00 86.94 171 ASN A N 1
ATOM 1280 C CA . ASN A 1 171 ? -12.896 -1.371 9.865 1.00 86.94 171 ASN A CA 1
ATOM 1281 C C . ASN A 1 171 ? -12.169 -2.405 10.742 1.00 86.94 171 ASN A C 1
ATOM 1283 O O . ASN A 1 171 ? -12.713 -2.863 11.742 1.00 86.94 171 ASN A O 1
ATOM 1287 N N . ARG A 1 172 ? -10.907 -2.718 10.419 1.00 85.94 172 ARG A N 1
ATOM 1288 C CA . ARG A 1 172 ? -10.066 -3.627 11.212 1.00 85.94 172 ARG A CA 1
ATOM 1289 C C . ARG A 1 172 ? -9.810 -3.087 12.624 1.00 85.94 172 ARG A C 1
ATOM 1291 O O . ARG A 1 172 ? -9.937 -3.845 13.578 1.00 85.94 172 ARG A O 1
ATOM 1298 N N . VAL A 1 173 ? -9.517 -1.791 12.757 1.00 88.00 173 VAL A N 1
ATOM 1299 C CA . VAL A 1 173 ? -9.372 -1.116 14.059 1.00 88.00 173 VAL A CA 1
ATOM 1300 C C . VAL A 1 173 ? -10.672 -1.207 14.860 1.00 88.00 173 VAL A C 1
ATOM 1302 O O . VAL A 1 173 ? -10.649 -1.608 16.019 1.00 88.00 173 VAL A O 1
ATOM 1305 N N . LEU A 1 174 ? -11.816 -0.879 14.245 1.00 86.38 174 LEU A N 1
ATOM 1306 C CA . LEU A 1 174 ? -13.110 -0.923 14.930 1.00 86.38 174 LEU A CA 1
ATOM 1307 C C . LEU A 1 174 ? -13.435 -2.335 15.447 1.00 86.38 174 LEU A C 1
ATOM 1309 O O . LEU A 1 174 ? -13.874 -2.474 16.586 1.00 86.38 174 LEU A O 1
ATOM 1313 N N . LEU A 1 175 ? -13.194 -3.372 14.638 1.00 85.44 175 LEU A N 1
ATOM 1314 C CA . LEU A 1 175 ? -13.441 -4.773 15.004 1.00 85.44 175 LEU A CA 1
ATOM 1315 C C . LEU A 1 175 ? -12.497 -5.295 16.095 1.00 85.44 175 LEU A C 1
ATOM 1317 O O . LEU A 1 175 ? -12.886 -6.176 16.857 1.00 85.44 175 LEU A O 1
ATOM 1321 N N . GLY A 1 176 ? -11.269 -4.774 16.170 1.00 82.56 176 GLY A N 1
ATOM 1322 C CA . GLY A 1 176 ? -10.288 -5.172 17.181 1.00 82.56 176 GLY A CA 1
ATOM 1323 C C . GLY A 1 176 ? -10.601 -4.670 18.595 1.00 82.56 176 GLY A C 1
ATOM 1324 O O . GLY A 1 176 ? -10.031 -5.188 19.552 1.00 82.56 176 GLY A O 1
ATOM 1325 N N . ASP A 1 177 ? -11.473 -3.662 18.726 1.00 83.75 177 ASP A N 1
ATOM 1326 C CA . ASP A 1 177 ? -11.913 -3.036 19.988 1.00 83.75 177 ASP A CA 1
ATOM 1327 C C . ASP A 1 177 ? -10.775 -2.635 20.955 1.00 83.75 177 ASP A C 1
ATOM 1329 O O . ASP A 1 177 ? -10.959 -2.518 22.164 1.00 83.75 177 ASP A O 1
ATOM 1333 N N . ASN A 1 178 ? -9.570 -2.398 20.422 1.00 84.88 178 ASN A N 1
ATOM 1334 C CA . ASN A 1 178 ? -8.367 -2.048 21.186 1.00 84.88 178 ASN A CA 1
ATOM 1335 C C . ASN A 1 178 ? -7.775 -0.708 20.732 1.00 84.88 178 ASN A C 1
ATOM 1337 O O . ASN A 1 178 ? -6.570 -0.560 20.498 1.00 84.88 178 ASN A O 1
ATOM 1341 N N . TYR A 1 179 ? -8.649 0.285 20.598 1.00 86.19 179 TYR A N 1
ATOM 1342 C CA . TYR A 1 179 ? -8.305 1.620 20.130 1.00 86.19 179 TYR A CA 1
ATOM 1343 C C . TYR A 1 179 ? -8.545 2.691 21.194 1.00 86.19 179 TYR A C 1
ATOM 1345 O O . TYR A 1 179 ? -9.391 2.584 22.079 1.00 86.19 179 TYR A O 1
ATOM 1353 N N . SER A 1 180 ? -7.775 3.768 21.094 1.00 84.00 180 SER A N 1
ATOM 1354 C CA . SER A 1 180 ? -7.826 4.912 22.001 1.00 84.00 180 SER A CA 1
ATOM 1355 C C . SER A 1 180 ? -7.719 6.219 21.228 1.00 84.00 180 SER A C 1
ATOM 1357 O O . SER A 1 180 ? -7.120 6.268 20.151 1.00 84.00 180 SER A O 1
ATOM 1359 N N . LEU A 1 181 ? -8.279 7.288 21.792 1.00 86.06 181 LEU A N 1
ATOM 1360 C CA . LEU A 1 181 ? -8.017 8.631 21.295 1.00 86.06 181 LEU A CA 1
ATOM 1361 C C . LEU A 1 181 ? -6.600 9.055 21.660 1.00 86.06 181 LEU A C 1
ATOM 1363 O O . LEU A 1 181 ? -6.167 8.934 22.807 1.00 86.06 181 LEU A O 1
ATOM 1367 N N . LYS A 1 182 ? -5.922 9.648 20.688 1.00 82.62 182 LYS A N 1
ATOM 1368 C CA . LYS A 1 182 ? -4.651 10.329 20.875 1.00 82.62 182 LYS A CA 1
ATOM 1369 C C . LYS A 1 182 ? -4.765 11.739 20.311 1.00 82.62 182 LYS A C 1
ATOM 1371 O O . LYS A 1 182 ? -5.359 11.952 19.259 1.00 82.62 182 LYS A O 1
ATOM 1376 N N . GLN A 1 183 ? -4.217 12.715 21.022 1.00 83.25 183 GLN A N 1
ATOM 1377 C CA . GLN A 1 183 ? -4.050 14.066 20.495 1.00 83.25 183 GLN A CA 1
ATOM 1378 C C . GLN A 1 183 ? -2.640 14.188 19.944 1.00 83.25 183 GLN A C 1
ATOM 1380 O O . GLN A 1 183 ? -1.667 13.975 20.668 1.00 83.25 183 GLN A O 1
ATOM 1385 N N . GLU A 1 184 ? -2.531 14.541 18.672 1.00 79.56 184 GLU A N 1
ATOM 1386 C CA . GLU A 1 184 ? -1.247 14.777 18.031 1.00 79.56 184 GLU A CA 1
ATOM 1387 C C . GLU A 1 184 ? -1.077 16.262 17.756 1.00 79.56 184 GLU A C 1
ATOM 1389 O O . GLU A 1 184 ? -1.974 16.932 17.238 1.00 79.56 184 GLU A O 1
ATOM 1394 N N . THR A 1 185 ? 0.078 16.786 18.162 1.00 78.75 185 THR A N 1
ATOM 1395 C CA . THR A 1 185 ? 0.456 18.173 17.905 1.00 78.75 185 THR A CA 1
ATOM 1396 C C . THR A 1 185 ? 1.388 18.190 16.709 1.00 78.75 185 THR A C 1
ATOM 1398 O O . THR A 1 185 ? 2.460 17.591 16.736 1.00 78.75 185 THR A O 1
ATOM 1401 N N . PHE A 1 186 ? 0.963 18.881 15.662 1.00 70.06 186 PHE A N 1
ATOM 1402 C CA . PHE A 1 186 ? 1.762 19.091 14.468 1.00 70.06 186 PHE A CA 1
ATOM 1403 C C . PHE A 1 186 ? 2.861 20.114 14.718 1.00 70.06 186 PHE A C 1
ATOM 1405 O O . PHE A 1 186 ? 2.748 20.972 15.592 1.00 70.06 186 PHE A O 1
ATOM 1412 N N . THR A 1 187 ? 3.886 20.098 13.868 1.00 71.81 187 THR A N 1
ATOM 1413 C CA . THR A 1 187 ? 4.959 21.104 13.851 1.00 71.81 187 THR A CA 1
ATOM 1414 C C . THR A 1 187 ? 4.428 22.533 13.684 1.00 71.81 187 THR A C 1
ATOM 1416 O O . THR A 1 187 ? 5.080 23.485 14.092 1.00 71.81 187 THR A O 1
ATOM 1419 N N . SER A 1 188 ? 3.223 22.692 13.124 1.00 74.50 188 SER A N 1
ATOM 1420 C CA . SER A 1 188 ? 2.514 23.973 13.015 1.00 74.50 188 SER A CA 1
ATOM 1421 C C . SER A 1 188 ? 1.834 24.438 14.312 1.00 74.50 188 SER A C 1
ATOM 1423 O O . SER A 1 188 ? 1.217 25.499 14.326 1.00 74.50 188 SER A O 1
ATOM 1425 N N . GLY A 1 189 ? 1.872 23.637 15.381 1.00 74.94 189 GLY A N 1
ATOM 1426 C CA . GLY A 1 189 ? 1.147 23.869 16.633 1.00 74.94 189 GLY A CA 1
ATOM 1427 C C . GLY A 1 189 ? -0.328 23.448 16.599 1.00 74.94 189 GLY A C 1
ATOM 1428 O O . GLY A 1 189 ? -0.988 23.445 17.638 1.00 74.94 189 GLY A O 1
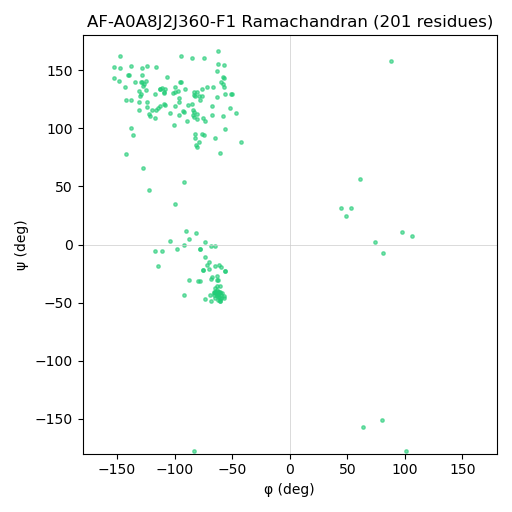ATOM 1429 N N . ALA A 1 190 ? -0.859 23.054 15.436 1.00 77.19 190 ALA A N 1
ATOM 1430 C CA . ALA A 1 190 ? -2.220 22.541 15.328 1.00 77.19 190 ALA A CA 1
ATOM 1431 C C . ALA A 1 190 ? -2.353 21.195 16.055 1.00 77.19 190 ALA A C 1
ATOM 1433 O O . ALA A 1 190 ? -1.513 20.309 15.892 1.00 77.19 190 ALA A O 1
ATOM 1434 N N . ARG A 1 191 ? -3.433 21.025 16.819 1.00 79.75 191 ARG A N 1
ATOM 1435 C CA . ARG A 1 191 ? -3.776 19.752 17.459 1.00 79.75 191 ARG A CA 1
ATOM 1436 C C . ARG A 1 191 ? -4.833 19.024 16.649 1.00 79.75 191 ARG A C 1
ATOM 1438 O O . ARG A 1 191 ? -5.812 19.638 16.219 1.00 79.75 191 ARG A O 1
ATOM 1445 N N . ARG A 1 192 ? -4.650 17.724 16.445 1.00 77.38 192 ARG A N 1
ATOM 1446 C CA . ARG A 1 192 ? -5.639 16.862 15.798 1.00 77.38 192 ARG A CA 1
ATOM 1447 C C . ARG A 1 192 ? -5.917 15.639 16.649 1.00 77.38 192 ARG A C 1
ATOM 1449 O O . ARG A 1 192 ? -5.032 15.112 17.319 1.00 77.38 192 ARG A O 1
ATOM 1456 N N . THR A 1 193 ? -7.163 15.204 16.585 1.00 81.94 193 THR A N 1
ATOM 1457 C CA . THR A 1 193 ? -7.597 13.937 17.154 1.00 81.94 193 THR A CA 1
ATOM 1458 C C . THR A 1 193 ? -7.196 12.817 16.201 1.00 81.94 193 THR A C 1
ATOM 1460 O O . THR A 1 193 ? -7.501 12.881 15.013 1.00 81.94 193 THR A O 1
ATOM 1463 N N . ALA A 1 194 ? -6.510 11.812 16.727 1.00 80.25 194 ALA A N 1
ATOM 1464 C CA . ALA A 1 194 ? -6.109 10.602 16.031 1.00 80.25 194 ALA A CA 1
ATOM 1465 C C . ALA A 1 194 ? -6.637 9.377 16.785 1.00 80.25 194 ALA A C 1
ATOM 1467 O O . ALA A 1 194 ? -6.836 9.413 18.004 1.00 80.25 194 ALA A O 1
ATOM 1468 N N . ILE A 1 195 ? -6.843 8.288 16.052 1.00 85.12 195 ILE A N 1
ATOM 1469 C CA . ILE A 1 195 ? -7.158 6.981 16.622 1.00 85.12 195 ILE A CA 1
ATOM 1470 C C . ILE A 1 195 ? -5.876 6.161 16.655 1.00 85.12 195 ILE A C 1
ATOM 1472 O O . ILE A 1 195 ? -5.159 6.080 15.662 1.00 85.12 195 ILE A O 1
ATOM 1476 N N . HIS A 1 196 ? -5.593 5.562 17.806 1.00 82.31 196 HIS A N 1
ATOM 1477 C CA . HIS A 1 196 ? -4.430 4.716 18.005 1.00 82.31 196 HIS A CA 1
ATOM 1478 C C . HIS A 1 196 ? -4.853 3.333 18.491 1.00 82.31 196 HIS A C 1
ATOM 1480 O O . HIS A 1 196 ? -5.464 3.223 19.557 1.00 82.31 196 HIS A O 1
ATOM 1486 N N . ASP A 1 197 ? -4.468 2.301 17.744 1.00 82.56 197 ASP A N 1
ATOM 1487 C CA . ASP A 1 197 ? -4.671 0.894 18.082 1.00 82.56 197 ASP A CA 1
ATOM 1488 C C . ASP A 1 197 ? -3.331 0.254 18.468 1.00 82.56 197 ASP A C 1
ATOM 1490 O O . ASP A 1 197 ? -2.384 0.229 17.679 1.00 82.56 197 ASP A O 1
ATOM 1494 N N . LYS A 1 198 ? -3.237 -0.254 19.701 1.00 75.75 198 LYS A N 1
ATOM 1495 C CA . LYS A 1 198 ? -1.996 -0.852 20.229 1.00 75.75 198 LYS A CA 1
ATOM 1496 C C . LYS A 1 198 ? -1.719 -2.247 19.668 1.00 75.75 198 LYS A C 1
ATOM 1498 O O . LYS A 1 198 ? -0.579 -2.703 19.728 1.00 75.75 198 LYS A O 1
ATOM 1503 N N . SER A 1 199 ? -2.743 -2.936 19.174 1.00 78.75 199 SER A N 1
ATOM 1504 C CA . SER A 1 199 ? -2.640 -4.314 18.696 1.00 78.75 199 SER A CA 1
ATOM 1505 C C . SER A 1 199 ? -2.014 -4.407 17.308 1.00 78.75 199 SER A C 1
ATOM 1507 O O . SER A 1 199 ? -1.288 -5.359 17.032 1.00 78.75 199 SER A O 1
ATOM 1509 N N . LEU A 1 200 ? -2.227 -3.393 16.464 1.00 72.31 200 LEU A N 1
ATOM 1510 C CA . LEU A 1 200 ? -1.833 -3.437 15.056 1.00 72.31 200 LEU A CA 1
ATOM 1511 C C . LEU A 1 200 ? -0.322 -3.293 14.819 1.00 72.31 200 LEU A C 1
ATOM 1513 O O . LEU A 1 200 ? 0.125 -3.540 13.705 1.00 72.31 200 LEU A O 1
ATOM 1517 N N . LYS A 1 201 ? 0.476 -2.926 15.839 1.00 69.62 201 LYS A N 1
ATOM 1518 C CA . LYS A 1 201 ? 1.947 -2.754 15.756 1.00 69.62 201 LYS A CA 1
ATOM 1519 C C . LYS A 1 201 ? 2.413 -1.985 14.501 1.00 69.62 201 LYS A C 1
ATOM 1521 O O . LYS A 1 201 ? 3.508 -2.223 13.996 1.00 69.62 201 LYS A O 1
ATOM 1526 N N . LEU A 1 202 ? 1.590 -1.056 14.008 1.00 66.06 202 LEU A N 1
ATOM 1527 C CA . LEU A 1 202 ? 1.905 -0.207 12.861 1.00 66.06 202 LEU A CA 1
ATOM 1528 C C . LEU A 1 202 ? 2.831 0.902 13.357 1.00 66.06 202 LEU A C 1
ATOM 1530 O O . LEU A 1 202 ? 2.378 1.931 13.856 1.00 66.06 202 LEU A O 1
ATOM 1534 N N . ALA A 1 203 ? 4.128 0.601 13.321 1.00 49.91 203 ALA A N 1
ATOM 1535 C CA . ALA A 1 203 ? 5.191 1.470 13.803 1.00 49.91 203 ALA A CA 1
ATOM 1536 C C . ALA A 1 203 ? 5.558 2.565 12.824 1.00 49.91 203 ALA A C 1
ATOM 1538 O O . ALA A 1 203 ? 5.377 2.417 11.589 1.00 49.91 203 ALA A O 1
#

Secondary structure (DSSP, 8-state):
----------------------S-HHHHHHHHHHHHTT-HHHHHT--EEEEEGGGS--SS--------TTS----EEEEEEEEEEEEETTEEEEEEEEEEEEPSSS-SS-S----EEEEEEEE-STT-EEEEEEE---SS-TTPPP-EEPPHHHHHHHHHHHHHT-TTHHHHHHHHT-EEEEEEE-TTS-EEEEEEESSS---

Foldseek 3Di:
DDDDDDDDADDDPDDPDPQPPDPASLLSVLQVVCVVVVHLVVLVPDFKDKDWQVPDPDPDAPQPFPDDDPDWGWGFPDKIWMWMWGQPPNKTKIKIWMKTQTDPPTDPDDPDRDIATWIWIWIDDPPTWIFTPAADPDPVCRRDGTPTTDDPVVNVVVNLVSQSVDPCNSVVQSVVVQKDWDWD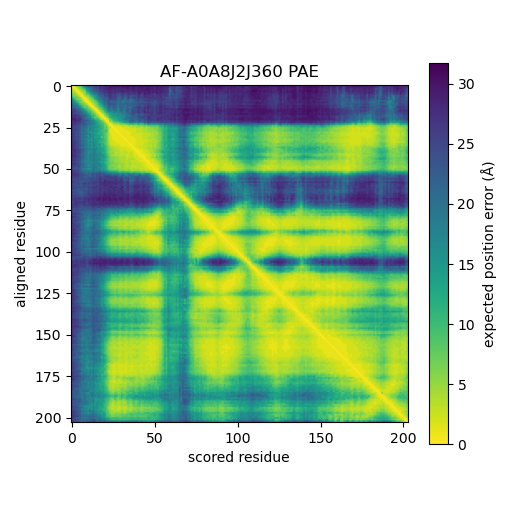QDPVRDIDIGIDHPVSPSD

Sequence (203 aa):
MMGLLNYLLFFVVGLSQAIPNASNPAKAVLEEAINALGGASTLGNIQDVTYRGAKIYRSRSTGESFALTGVDNSVSSVGVQNVTFSFHDGQLMQRIDRHHQMGPYWTWARPVLNPIDMSLVIRDGDDGYAAVAEGSYSLFAPGAPPSGPLDGLLAAYLINEATKMSPLLLNRVLLGDNYSLKQETFTSGARRTAIHDKSLKLA